Protein AF-A0A9W7G8E0-F1 (afdb_monomer_lite)

Structure (mmCIF, N/CA/C/O backbone):
data_AF-A0A9W7G8E0-F1
#
_entry.id   AF-A0A9W7G8E0-F1
#
loop_
_atom_site.group_PDB
_atom_site.id
_atom_site.type_symbol
_atom_site.label_atom_id
_atom_site.label_alt_id
_atom_site.label_comp_id
_atom_site.label_asym_id
_atom_site.label_entity_id
_atom_site.label_seq_id
_atom_site.pdbx_PDB_ins_code
_atom_site.Cartn_x
_atom_site.Cartn_y
_atom_site.Cartn_z
_atom_site.occupancy
_atom_site.B_iso_or_equiv
_atom_site.auth_seq_id
_atom_site.auth_comp_id
_atom_site.auth_asym_id
_atom_site.auth_atom_id
_atom_site.pdbx_PDB_model_num
ATOM 1 N N . MET A 1 1 ? -57.934 -49.980 58.919 1.00 41.25 1 MET A N 1
ATOM 2 C CA . MET A 1 1 ? -57.152 -50.851 58.019 1.00 41.25 1 MET A CA 1
ATOM 3 C C . MET A 1 1 ? -57.217 -50.272 56.612 1.00 41.25 1 MET A C 1
ATOM 5 O O . MET A 1 1 ? -58.308 -50.061 56.108 1.00 41.25 1 MET A O 1
ATOM 9 N N . SER A 1 2 ? -56.034 -49.910 56.111 1.00 39.84 2 SER A N 1
ATOM 10 C CA . SER A 1 2 ? -55.599 -49.395 54.801 1.00 39.84 2 SER A CA 1
ATOM 11 C C . SER A 1 2 ? -56.601 -48.848 53.778 1.00 39.84 2 SER A C 1
ATOM 13 O O . SER A 1 2 ? -57.299 -49.591 53.093 1.00 39.84 2 SER A O 1
ATOM 15 N N . SER A 1 3 ? -56.508 -47.534 53.562 1.00 43.50 3 SER A N 1
ATOM 16 C CA . SER A 1 3 ? -56.910 -46.832 52.345 1.00 43.50 3 SER A CA 1
ATOM 17 C C . SER A 1 3 ? -55.812 -46.937 51.272 1.00 43.50 3 SER A C 1
ATOM 19 O O . SER A 1 3 ? -54.637 -46.668 51.520 1.00 43.50 3 SER A O 1
ATOM 21 N N . HIS A 1 4 ? -56.196 -47.340 50.060 1.00 43.16 4 HIS A N 1
ATOM 22 C CA . HIS A 1 4 ? -55.318 -47.396 48.892 1.00 43.16 4 HIS A CA 1
ATOM 23 C C . HIS A 1 4 ? -55.284 -46.046 48.164 1.00 43.16 4 HIS A C 1
ATOM 25 O O . HIS A 1 4 ? -56.213 -45.693 47.439 1.00 43.16 4 HIS A O 1
ATOM 31 N N . THR A 1 5 ? -54.174 -45.321 48.301 1.00 50.53 5 THR A N 1
ATOM 32 C CA . THR A 1 5 ? -53.863 -44.126 47.505 1.00 50.53 5 THR A CA 1
ATOM 33 C C . THR A 1 5 ? -53.047 -44.533 46.274 1.00 50.53 5 THR A C 1
ATOM 35 O O . THR A 1 5 ? -51.895 -44.946 46.390 1.00 50.53 5 THR A O 1
ATOM 38 N N . LYS A 1 6 ? -53.638 -44.427 45.076 1.00 48.62 6 LYS A N 1
ATOM 39 C CA . LYS A 1 6 ? -52.938 -44.580 43.788 1.00 48.62 6 LYS A CA 1
ATOM 40 C C . LYS A 1 6 ? -52.079 -43.339 43.516 1.00 48.62 6 LYS A C 1
ATOM 42 O O . LYS A 1 6 ? -52.612 -42.283 43.185 1.00 48.62 6 LYS A O 1
ATOM 47 N N . GLN A 1 7 ? -50.757 -43.470 43.614 1.00 46.22 7 GLN A N 1
ATOM 48 C CA . GLN A 1 7 ? -49.806 -42.477 43.106 1.00 46.22 7 GLN A CA 1
ATOM 49 C C . GLN A 1 7 ? -49.684 -42.586 41.577 1.00 46.22 7 GLN A C 1
ATOM 51 O O . GLN A 1 7 ? -49.360 -43.643 41.035 1.00 46.22 7 GLN A O 1
ATOM 56 N N . LYS A 1 8 ? -49.939 -41.474 40.879 1.00 45.34 8 LYS A N 1
ATOM 57 C CA . LYS A 1 8 ? -49.605 -41.279 39.462 1.00 45.34 8 LYS A CA 1
ATOM 58 C C . LYS A 1 8 ? -48.087 -41.096 39.333 1.00 45.34 8 LYS A C 1
ATOM 60 O O . LYS A 1 8 ? -47.542 -40.134 39.864 1.00 45.34 8 LYS A O 1
ATOM 65 N N . LYS A 1 9 ? -47.417 -41.998 38.609 1.00 44.75 9 LYS A N 1
ATOM 66 C CA . LYS A 1 9 ? -46.039 -41.816 38.122 1.00 44.75 9 LYS A CA 1
ATOM 67 C C . LYS A 1 9 ? -46.048 -40.750 37.021 1.00 44.75 9 LYS A C 1
ATOM 69 O O . LYS A 1 9 ? -46.595 -40.990 35.949 1.00 44.75 9 LYS A O 1
ATOM 74 N N . ALA A 1 10 ? -45.458 -39.590 37.291 1.00 43.84 10 ALA A N 1
ATOM 75 C CA . ALA A 1 10 ? -45.061 -38.643 36.257 1.00 43.84 10 ALA A CA 1
ATOM 76 C C . ALA A 1 10 ? -43.785 -39.173 35.587 1.00 43.84 10 ALA A C 1
ATOM 78 O O . ALA A 1 10 ? -42.795 -39.451 36.262 1.00 43.84 10 ALA A O 1
ATOM 79 N N . ALA A 1 11 ? -43.831 -39.365 34.270 1.00 39.41 11 ALA A N 1
ATOM 80 C CA . ALA A 1 11 ? -42.657 -39.668 33.469 1.00 39.41 11 ALA A CA 1
ATOM 81 C C . ALA A 1 11 ? -41.784 -38.406 33.392 1.00 39.41 11 ALA A C 1
ATOM 83 O O . ALA A 1 11 ? -42.204 -37.393 32.835 1.00 39.41 11 ALA A O 1
ATOM 84 N N . MET A 1 12 ? -40.587 -38.459 33.978 1.00 36.66 12 MET A N 1
ATOM 85 C CA . MET A 1 12 ? -39.536 -37.482 33.711 1.00 36.66 12 MET A CA 1
ATOM 86 C C . MET A 1 12 ? -39.064 -37.695 32.273 1.00 36.66 12 MET A C 1
ATOM 88 O O . MET A 1 12 ? -38.506 -38.742 31.949 1.00 36.66 12 MET A O 1
ATOM 92 N N . ALA A 1 13 ? -39.325 -36.716 31.411 1.00 37.94 13 ALA A N 1
ATOM 93 C CA . ALA A 1 13 ? -38.697 -36.630 30.106 1.00 37.94 13 ALA A CA 1
ATOM 94 C C . ALA A 1 13 ? -37.193 -36.407 30.315 1.00 37.94 13 ALA A C 1
ATOM 96 O O . ALA A 1 13 ? -36.775 -35.393 30.875 1.00 37.94 13 ALA A O 1
ATOM 97 N N . SER A 1 14 ? -36.386 -37.384 29.910 1.00 36.66 14 SER A N 1
ATOM 98 C CA . SER A 1 14 ? -34.939 -37.246 29.815 1.00 36.66 14 SER A CA 1
ATOM 99 C C . SER A 1 14 ? -34.618 -36.209 28.742 1.00 36.66 14 SER A C 1
ATOM 101 O O . SER A 1 14 ? -34.953 -36.404 27.572 1.00 36.66 14 SER A O 1
ATOM 103 N N . PHE A 1 15 ? -33.973 -35.117 29.137 1.00 36.38 15 PHE A N 1
ATOM 104 C CA . PHE A 1 15 ? -33.335 -34.205 28.196 1.00 36.38 15 PHE A CA 1
ATOM 105 C C . PHE A 1 15 ? -32.251 -34.967 27.413 1.00 36.38 15 PHE A C 1
ATOM 107 O O . PHE A 1 15 ? -31.487 -35.716 28.030 1.00 36.38 15 PHE A O 1
ATOM 114 N N . PRO A 1 16 ? -32.171 -34.817 26.078 1.00 39.91 16 PRO A N 1
ATOM 115 C CA . PRO A 1 16 ? -31.047 -35.347 25.321 1.00 39.91 16 PRO A CA 1
ATOM 116 C C . PRO A 1 16 ? -29.746 -34.664 25.780 1.00 39.91 16 PRO A C 1
ATOM 118 O O . PRO A 1 16 ? -29.777 -33.489 26.165 1.00 39.91 16 PRO A O 1
ATOM 121 N N . PRO A 1 17 ? -28.609 -35.381 25.767 1.00 37.09 17 PRO A N 1
ATOM 122 C CA . PRO A 1 17 ? -27.324 -34.802 26.120 1.00 37.09 17 PRO A CA 1
ATOM 123 C C . PRO A 1 17 ? -27.021 -33.637 25.179 1.00 37.09 17 PRO A C 1
ATOM 125 O O . PRO A 1 17 ? -27.291 -33.698 23.977 1.00 37.09 17 PRO A O 1
ATOM 128 N N . GLN A 1 18 ? -26.505 -32.563 25.773 1.00 37.03 18 GLN A N 1
ATOM 129 C CA . GLN A 1 18 ? -26.099 -31.349 25.087 1.00 37.03 18 GLN A CA 1
ATOM 130 C C . GLN A 1 18 ? -25.250 -31.691 23.865 1.00 37.03 18 GLN A C 1
ATOM 132 O O . GLN A 1 18 ? -24.307 -32.478 23.943 1.00 37.03 18 GLN A O 1
ATOM 137 N N . GLN A 1 19 ? -25.641 -31.080 22.749 1.00 36.69 19 GLN A N 1
ATOM 138 C CA . GLN A 1 19 ? -24.924 -31.087 21.490 1.00 36.69 19 GLN A CA 1
ATOM 139 C C . GLN A 1 19 ? -23.432 -30.871 21.722 1.00 36.69 19 GLN A C 1
ATOM 141 O O . GLN A 1 19 ? -23.002 -29.913 22.364 1.00 36.69 19 GLN A O 1
ATOM 146 N N . GLU A 1 20 ? -22.677 -31.797 21.152 1.00 35.88 20 GLU A N 1
ATOM 147 C CA . GLU A 1 20 ? -21.267 -31.711 20.839 1.00 35.88 20 GLU A CA 1
ATOM 148 C C . GLU A 1 20 ? -21.002 -30.356 20.165 1.00 35.88 20 GLU A C 1
ATOM 150 O O . GLU A 1 20 ? -21.269 -30.152 18.980 1.00 35.88 20 GLU A O 1
ATOM 155 N N . MET A 1 21 ? -20.551 -29.379 20.959 1.00 32.47 21 MET A N 1
ATOM 156 C CA . MET A 1 21 ? -19.969 -28.156 20.429 1.00 32.47 21 MET A CA 1
ATOM 157 C C . MET A 1 21 ? -18.823 -28.587 19.528 1.00 32.47 21 MET A C 1
ATOM 159 O O . MET A 1 21 ? -17.831 -29.143 20.004 1.00 32.47 21 MET A O 1
ATOM 163 N N . VAL A 1 22 ? -18.982 -28.325 18.233 1.00 30.75 22 VAL A N 1
ATOM 164 C CA . VAL A 1 22 ? -17.909 -28.344 17.249 1.00 30.75 22 VAL A CA 1
ATOM 165 C C . VAL A 1 22 ? -16.780 -27.499 17.825 1.00 30.75 22 VAL A C 1
ATOM 167 O O . VAL A 1 22 ? -16.812 -26.269 17.788 1.00 30.75 22 VAL A O 1
ATOM 170 N N . ARG A 1 23 ? -15.787 -28.168 18.414 1.00 29.58 23 ARG A N 1
ATOM 171 C CA . ARG A 1 23 ? -14.488 -27.574 18.685 1.00 29.58 23 ARG A CA 1
ATOM 172 C C . ARG A 1 23 ? -13.920 -27.255 17.314 1.00 29.58 23 ARG A C 1
ATOM 174 O O . ARG A 1 23 ? -13.357 -28.123 16.654 1.00 29.58 23 ARG A O 1
ATOM 181 N N . LEU A 1 24 ? -14.110 -26.014 16.876 1.00 29.73 24 LEU A N 1
ATOM 182 C CA . LEU A 1 24 ? -13.214 -25.389 15.920 1.00 29.73 24 LEU A CA 1
ATOM 183 C C . LEU A 1 24 ? -11.825 -25.528 16.532 1.00 29.73 24 LEU A C 1
ATOM 185 O O . LEU A 1 24 ? -11.469 -24.809 17.463 1.00 29.73 24 LEU A O 1
ATOM 189 N N . ALA A 1 25 ? -11.088 -26.534 16.071 1.00 28.06 25 ALA A N 1
ATOM 190 C CA . ALA A 1 25 ? -9.672 -26.645 16.321 1.00 28.06 25 ALA A CA 1
ATOM 191 C C . ALA A 1 25 ? -9.040 -25.407 15.687 1.00 28.06 25 ALA A C 1
ATOM 193 O O . ALA A 1 25 ? -8.755 -25.376 14.495 1.00 28.06 25 ALA A O 1
ATOM 194 N N . THR A 1 26 ? -8.883 -24.346 16.470 1.00 31.70 26 THR A N 1
ATOM 195 C CA . THR A 1 26 ? -7.890 -23.325 16.179 1.00 31.70 26 THR A CA 1
ATOM 196 C C . THR A 1 26 ? -6.548 -24.047 16.216 1.00 31.70 26 THR A C 1
ATOM 198 O O . THR A 1 26 ? -6.203 -24.579 17.276 1.00 31.70 26 THR A O 1
ATOM 201 N N . PRO A 1 27 ? -5.805 -24.139 15.101 1.00 35.34 27 PRO A N 1
ATOM 202 C CA . PRO A 1 27 ? -4.460 -24.668 15.150 1.00 35.34 27 PRO A CA 1
ATOM 203 C C . PRO A 1 27 ? -3.635 -23.657 15.944 1.00 35.34 27 PRO A C 1
ATOM 205 O O . PRO A 1 27 ? -3.229 -22.623 15.434 1.00 35.34 27 PRO A O 1
ATOM 208 N N . THR A 1 28 ? -3.419 -23.936 17.227 1.00 36.28 28 THR A N 1
ATOM 209 C CA . THR A 1 28 ? -2.562 -23.155 18.132 1.00 36.28 28 THR A CA 1
ATOM 210 C C . THR A 1 28 ? -1.077 -23.416 17.871 1.00 36.28 28 THR A C 1
ATOM 212 O O . THR A 1 28 ? -0.248 -23.270 18.766 1.00 36.28 28 THR A O 1
ATOM 215 N N . GLY A 1 29 ? -0.722 -23.840 16.656 1.00 37.28 29 GLY A N 1
ATOM 216 C CA . GLY A 1 29 ? 0.665 -23.908 16.229 1.00 37.28 29 GLY A CA 1
ATOM 217 C C . GLY A 1 29 ? 1.164 -22.485 16.044 1.00 37.28 29 GLY A C 1
ATOM 218 O O . GLY A 1 29 ? 0.931 -21.889 14.998 1.00 37.28 29 GLY A O 1
ATOM 219 N N . GLY A 1 30 ? 1.800 -21.926 17.075 1.00 35.38 30 GLY A N 1
ATOM 220 C CA . GLY A 1 30 ? 2.545 -20.681 16.938 1.00 35.38 30 GLY A CA 1
ATOM 221 C C . GLY A 1 30 ? 3.531 -20.830 15.783 1.00 35.38 30 GLY A C 1
ATOM 222 O O . GLY A 1 30 ? 4.333 -21.763 15.773 1.00 35.38 30 GLY A O 1
ATOM 223 N N . TYR A 1 31 ? 3.414 -19.955 14.788 1.00 40.06 31 TYR A N 1
ATOM 224 C CA . TYR A 1 31 ? 4.325 -19.901 13.654 1.00 40.06 31 TYR A CA 1
ATOM 225 C C . TYR A 1 31 ? 5.747 -19.647 14.169 1.00 40.06 31 TYR A C 1
ATOM 227 O O . TYR A 1 31 ? 6.013 -18.615 14.786 1.00 40.06 31 TYR A O 1
ATOM 235 N N . ASP A 1 32 ? 6.640 -20.614 13.954 1.00 45.47 32 ASP A N 1
ATOM 236 C CA . ASP A 1 32 ? 8.063 -20.511 14.268 1.00 45.47 32 ASP A CA 1
ATOM 237 C C . ASP A 1 32 ? 8.818 -20.189 12.965 1.00 45.47 32 ASP A C 1
ATOM 239 O O . ASP A 1 32 ? 9.071 -21.106 12.180 1.00 45.47 32 ASP A O 1
ATOM 243 N N . PRO A 1 33 ? 9.185 -18.916 12.710 1.00 40.19 33 PRO A N 1
ATOM 244 C CA . PRO A 1 33 ? 9.848 -18.510 11.468 1.00 40.19 33 PRO A CA 1
ATOM 245 C C . PRO A 1 33 ? 11.236 -19.140 11.285 1.00 40.19 33 PRO A C 1
ATOM 247 O O . PRO A 1 33 ? 11.824 -19.008 10.216 1.00 40.19 33 PRO A O 1
ATOM 250 N N . SER A 1 34 ? 11.785 -19.788 12.320 1.00 38.00 34 SER A N 1
ATOM 251 C CA . SER A 1 34 ? 13.115 -20.400 12.283 1.00 38.00 34 SER A CA 1
ATOM 252 C C . SER A 1 34 ? 13.112 -21.863 11.840 1.00 38.00 34 SER A C 1
ATOM 254 O O . SER A 1 34 ? 14.174 -22.411 11.535 1.00 38.00 34 SER A O 1
ATOM 256 N N . LYS A 1 35 ? 11.942 -22.512 11.783 1.00 42.75 35 LYS A N 1
ATOM 257 C CA . LYS A 1 35 ? 11.835 -23.912 11.365 1.00 42.75 35 LYS A CA 1
ATOM 258 C C . LYS A 1 35 ? 11.376 -24.002 9.913 1.00 42.75 35 LYS A C 1
ATOM 260 O O . LYS A 1 35 ? 10.290 -23.513 9.605 1.00 42.75 35 LYS A O 1
ATOM 265 N N . PRO A 1 36 ? 12.140 -24.669 9.025 1.00 41.69 36 PRO A N 1
ATOM 266 C CA . PRO A 1 36 ? 11.646 -24.976 7.694 1.00 41.69 36 PRO A CA 1
ATOM 267 C C . PRO A 1 36 ? 10.394 -25.842 7.835 1.00 41.69 36 PRO A C 1
ATOM 269 O O . PRO A 1 36 ? 10.409 -26.899 8.471 1.00 41.69 36 PRO A O 1
ATOM 272 N N . ILE A 1 37 ? 9.292 -25.353 7.280 1.00 46.81 37 ILE A N 1
ATOM 273 C CA . ILE A 1 37 ? 8.027 -26.072 7.262 1.00 46.81 37 ILE A CA 1
ATOM 274 C C . ILE A 1 37 ? 8.239 -27.318 6.396 1.00 46.81 37 ILE A C 1
ATOM 276 O O . ILE A 1 37 ? 8.611 -27.220 5.227 1.00 46.81 37 ILE A O 1
ATOM 280 N N . GLY A 1 38 ? 8.062 -28.502 6.987 1.00 44.34 38 GLY A N 1
ATOM 281 C CA . GLY A 1 38 ? 8.145 -29.759 6.247 1.00 44.34 38 GLY A CA 1
ATOM 282 C C . GLY A 1 38 ? 7.110 -29.792 5.119 1.00 44.34 38 GLY A C 1
ATOM 283 O O . GLY A 1 38 ? 6.032 -29.209 5.248 1.00 44.34 38 GLY A O 1
ATOM 284 N N . MET A 1 39 ? 7.415 -30.509 4.031 1.00 42.78 39 MET A N 1
ATOM 285 C CA . MET A 1 39 ? 6.504 -30.692 2.885 1.00 42.78 39 MET A CA 1
ATOM 286 C C . MET A 1 39 ? 5.113 -31.229 3.279 1.00 42.78 39 MET A C 1
ATOM 288 O O . MET A 1 39 ? 4.178 -31.123 2.493 1.00 42.78 39 MET A O 1
ATOM 292 N N . ASP A 1 40 ? 4.960 -31.779 4.484 1.00 48.47 40 ASP A N 1
ATOM 293 C CA . ASP A 1 40 ? 3.730 -32.411 4.969 1.00 48.47 40 ASP A CA 1
ATOM 294 C C . ASP A 1 40 ? 2.662 -31.411 5.454 1.00 48.47 40 ASP A C 1
ATOM 296 O O . ASP A 1 40 ? 1.492 -31.770 5.553 1.00 48.47 40 ASP A O 1
ATOM 300 N N . ASN A 1 41 ? 3.027 -30.150 5.722 1.00 43.28 41 ASN A N 1
ATOM 301 C CA . ASN A 1 41 ? 2.075 -29.102 6.131 1.00 43.28 41 ASN A CA 1
ATOM 302 C C . ASN A 1 41 ? 1.403 -28.393 4.942 1.00 43.28 41 ASN A C 1
ATOM 304 O O . ASN A 1 41 ? 0.719 -27.385 5.116 1.00 43.28 41 ASN A O 1
ATOM 308 N N . TYR A 1 42 ? 1.613 -28.903 3.731 1.00 49.72 42 TYR A N 1
ATOM 309 C CA . TYR A 1 42 ? 1.147 -28.280 2.505 1.00 49.72 42 TYR A CA 1
ATOM 310 C C . TYR A 1 42 ? -0.205 -28.813 2.047 1.00 49.72 42 TYR A C 1
ATOM 312 O O . TYR A 1 42 ? -0.381 -30.006 1.796 1.00 49.72 42 TYR A O 1
ATOM 320 N N . ASP A 1 43 ? -1.147 -27.895 1.851 1.00 46.88 43 ASP A N 1
ATOM 321 C CA . ASP A 1 43 ? -2.457 -28.200 1.296 1.00 46.88 43 ASP A CA 1
ATOM 322 C C . ASP A 1 43 ? -2.467 -27.981 -0.228 1.00 46.88 43 ASP A C 1
ATOM 324 O O . ASP A 1 43 ? -2.463 -26.851 -0.718 1.00 46.88 43 ASP A O 1
ATOM 328 N N . LYS A 1 44 ? -2.524 -29.082 -0.990 1.00 51.41 44 LYS A N 1
ATOM 329 C CA . LYS A 1 44 ? -2.563 -29.090 -2.467 1.00 51.41 44 LYS A CA 1
ATOM 330 C C . LYS A 1 44 ? -3.822 -28.447 -3.064 1.00 51.41 44 LYS A C 1
ATOM 332 O O . LYS A 1 44 ? -3.901 -28.271 -4.277 1.00 51.41 44 LYS A O 1
ATOM 337 N N . THR A 1 45 ? -4.826 -28.119 -2.250 1.00 51.19 45 THR A N 1
ATOM 338 C CA . THR A 1 45 ? -6.099 -27.561 -2.733 1.00 51.19 45 THR A CA 1
ATOM 339 C C . THR A 1 45 ? -6.016 -26.095 -3.162 1.00 51.19 45 THR A C 1
ATOM 341 O O . THR A 1 45 ? -6.926 -25.622 -3.839 1.00 51.19 45 THR A O 1
ATOM 344 N N . HIS A 1 46 ? -4.936 -25.378 -2.836 1.00 56.66 46 HIS A N 1
ATOM 345 C CA . HIS A 1 46 ? -4.862 -23.927 -3.042 1.00 56.66 46 HIS A CA 1
ATOM 346 C C . HIS A 1 46 ? -4.156 -23.484 -4.347 1.00 56.66 46 HIS A C 1
ATOM 348 O O . HIS A 1 46 ? -3.861 -22.305 -4.542 1.00 56.66 46 HIS A O 1
ATOM 354 N N . GLY A 1 47 ? -3.948 -24.412 -5.286 1.00 67.81 47 GLY A N 1
ATOM 355 C CA . GLY A 1 47 ? -3.347 -24.140 -6.595 1.00 67.81 47 GLY A CA 1
ATOM 356 C C . GLY A 1 47 ? -1.821 -24.228 -6.562 1.00 67.81 47 GLY A C 1
ATOM 357 O O . GLY A 1 47 ? -1.143 -23.397 -5.960 1.00 67.81 47 GLY A O 1
ATOM 358 N N . GLU A 1 48 ? -1.285 -25.250 -7.227 1.00 76.44 48 GLU A N 1
ATOM 359 C CA . GLU A 1 48 ? 0.143 -25.378 -7.527 1.00 76.44 48 GLU A CA 1
ATOM 360 C C . GLU A 1 48 ? 0.396 -24.856 -8.944 1.00 76.44 48 GLU A C 1
ATOM 362 O O . GLU A 1 48 ? -0.291 -25.261 -9.883 1.00 76.44 48 GLU A O 1
ATOM 367 N N . TYR A 1 49 ? 1.404 -24.003 -9.107 1.00 76.75 49 TYR A N 1
ATOM 368 C CA . TYR A 1 49 ? 1.843 -23.518 -10.412 1.00 76.75 49 TYR A CA 1
ATOM 369 C C . TYR A 1 49 ? 3.282 -23.966 -10.659 1.00 76.75 49 TYR A C 1
ATOM 371 O O . TYR A 1 49 ? 4.155 -23.805 -9.800 1.00 76.75 49 TYR A O 1
ATOM 379 N N . ASP A 1 50 ? 3.528 -24.533 -11.839 1.00 75.06 50 ASP A N 1
ATOM 380 C CA . ASP A 1 50 ? 4.880 -24.802 -12.321 1.00 75.06 50 ASP A CA 1
ATOM 381 C C . ASP A 1 50 ? 5.481 -23.495 -12.853 1.00 75.06 50 ASP A C 1
ATOM 383 O O . ASP A 1 50 ? 4.981 -22.895 -13.806 1.00 75.06 50 ASP A O 1
ATOM 387 N N . ILE A 1 51 ? 6.534 -23.034 -12.187 1.00 73.44 51 ILE A N 1
ATOM 388 C CA . ILE A 1 51 ? 7.242 -21.782 -12.484 1.00 73.44 51 ILE A CA 1
ATOM 389 C C . ILE A 1 51 ? 8.693 -22.057 -12.862 1.00 73.44 51 ILE A C 1
ATOM 391 O O . ILE A 1 51 ? 9.576 -21.230 -12.641 1.00 73.44 51 ILE A O 1
ATOM 395 N N . THR A 1 52 ? 8.952 -23.265 -13.361 1.00 69.75 52 THR A N 1
ATOM 396 C CA . THR A 1 52 ? 10.266 -23.694 -13.814 1.00 69.75 52 THR A CA 1
ATOM 397 C C . THR A 1 52 ? 10.762 -22.774 -14.936 1.00 69.75 52 THR A C 1
ATOM 399 O O . THR A 1 52 ? 10.214 -22.827 -16.040 1.00 69.75 52 THR A O 1
ATOM 402 N N . PRO A 1 53 ? 11.803 -21.947 -14.703 1.00 60.50 53 PRO A N 1
ATOM 403 C CA . PRO A 1 53 ? 12.435 -21.201 -15.768 1.00 60.50 53 PRO A CA 1
ATOM 404 C C . PRO A 1 53 ? 13.151 -22.202 -16.672 1.00 60.50 53 PRO A C 1
ATOM 406 O O . PRO A 1 53 ? 13.968 -23.007 -16.219 1.00 60.50 53 PRO A O 1
ATOM 409 N N . TRP A 1 54 ? 12.832 -22.178 -17.964 1.00 56.03 54 TRP A N 1
ATOM 410 C CA . TRP A 1 54 ? 13.537 -23.008 -18.929 1.00 56.03 54 TRP A CA 1
ATOM 411 C C . TRP A 1 54 ? 14.898 -22.371 -19.229 1.00 56.03 54 TRP A C 1
ATOM 413 O O . TRP A 1 54 ? 14.981 -21.370 -19.939 1.00 56.03 54 TRP A O 1
ATOM 423 N N . ASN A 1 55 ? 15.974 -22.930 -18.670 1.00 54.78 55 ASN A N 1
ATOM 424 C CA . ASN A 1 55 ? 17.332 -22.491 -18.981 1.00 54.78 55 ASN A CA 1
ATOM 425 C C . ASN A 1 55 ? 17.637 -22.780 -20.455 1.00 54.78 55 ASN A C 1
ATOM 427 O O . ASN A 1 55 ? 17.638 -23.932 -20.887 1.00 54.78 55 ASN A O 1
ATOM 431 N N . CYS A 1 56 ? 17.907 -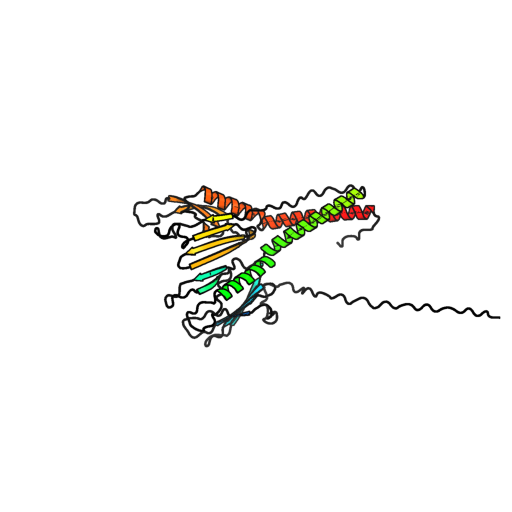21.724 -21.224 1.00 45.94 56 CYS A N 1
ATOM 432 C CA . CYS A 1 56 ? 18.210 -21.828 -22.651 1.00 45.94 56 CYS A CA 1
ATOM 433 C C . CYS A 1 56 ? 19.542 -22.556 -22.919 1.00 45.94 56 CYS A C 1
ATOM 435 O O . CYS A 1 56 ? 19.775 -23.028 -24.027 1.00 45.94 56 CYS A O 1
ATOM 437 N N . GLU A 1 57 ? 20.406 -22.704 -21.911 1.00 47.28 57 GLU A N 1
ATOM 438 C CA . GLU A 1 57 ? 21.722 -23.313 -22.069 1.00 47.28 57 GLU A CA 1
ATOM 439 C C . GLU A 1 57 ? 22.078 -24.184 -20.847 1.00 47.28 57 GLU A C 1
ATOM 441 O O . GLU A 1 57 ? 22.091 -23.718 -19.711 1.00 47.28 57 GLU A O 1
ATOM 446 N N . MET A 1 58 ? 22.417 -25.452 -21.119 1.00 44.69 58 MET A N 1
ATOM 447 C CA . MET A 1 58 ? 23.091 -26.437 -20.248 1.00 44.69 58 MET A CA 1
ATOM 448 C C . MET A 1 58 ? 22.250 -27.255 -19.239 1.00 44.69 58 MET A C 1
ATOM 450 O O . MET A 1 58 ? 21.781 -26.741 -18.234 1.00 44.69 58 MET A O 1
ATOM 454 N N . CYS A 1 59 ? 22.162 -28.570 -19.517 1.00 43.75 59 CYS A N 1
ATOM 455 C CA . CYS A 1 59 ? 21.983 -29.807 -18.712 1.00 43.75 59 CYS A CA 1
ATOM 456 C C . CYS A 1 59 ? 21.467 -29.816 -17.247 1.00 43.75 59 CYS A C 1
ATOM 458 O O . CYS A 1 59 ? 21.590 -30.848 -16.580 1.00 43.75 59 CYS A O 1
ATOM 460 N N . VAL A 1 60 ? 20.874 -28.749 -16.717 1.00 54.00 60 VAL A N 1
ATOM 461 C CA . VAL A 1 60 ? 20.317 -28.708 -15.360 1.00 54.00 60 VAL A CA 1
ATOM 462 C C . VAL A 1 60 ? 18.814 -28.485 -15.452 1.00 54.00 60 VAL A C 1
ATOM 464 O O . VAL A 1 60 ? 18.347 -27.389 -15.750 1.00 54.00 60 VAL A O 1
ATOM 467 N N . THR A 1 61 ? 18.044 -29.537 -15.182 1.00 59.44 61 THR A N 1
ATOM 468 C CA . THR A 1 61 ? 16.597 -29.429 -14.984 1.00 59.44 61 THR A CA 1
ATOM 469 C C . THR A 1 61 ? 16.349 -28.967 -13.550 1.00 59.44 61 THR A C 1
ATOM 471 O O . THR A 1 61 ? 16.253 -29.773 -12.629 1.00 59.44 61 THR A O 1
ATOM 474 N N . MET A 1 62 ? 16.292 -27.655 -13.335 1.00 63.56 62 MET A N 1
ATOM 475 C CA . MET A 1 62 ? 15.773 -27.107 -12.081 1.00 63.56 62 MET A CA 1
ATOM 476 C C . MET A 1 62 ? 14.259 -27.032 -12.202 1.00 63.56 62 MET A C 1
ATOM 478 O O . MET A 1 62 ? 13.778 -26.421 -13.144 1.00 63.56 62 MET A O 1
ATOM 482 N N . LYS A 1 63 ? 13.508 -27.648 -11.288 1.00 70.06 63 LYS A N 1
ATOM 483 C CA . LYS A 1 63 ? 12.047 -27.540 -11.250 1.00 70.06 63 LYS A CA 1
ATOM 484 C C . LYS A 1 63 ? 11.647 -26.573 -10.153 1.00 70.06 63 LYS A C 1
ATOM 486 O O . LYS A 1 63 ? 12.067 -26.721 -9.009 1.00 70.06 63 LYS A O 1
ATOM 491 N N . TYR A 1 64 ? 10.811 -25.603 -10.484 1.00 73.12 64 TYR A N 1
ATOM 492 C CA . TYR A 1 64 ? 10.300 -24.644 -9.518 1.00 73.12 64 TYR A CA 1
ATOM 493 C C . TYR A 1 64 ? 8.790 -24.769 -9.460 1.00 73.12 64 TYR A C 1
ATOM 495 O O . TYR A 1 64 ? 8.105 -24.736 -10.478 1.00 73.12 64 TYR A O 1
ATOM 503 N N . LYS A 1 65 ? 8.266 -24.880 -8.247 1.00 78.00 65 LYS A N 1
ATOM 504 C CA . LYS A 1 65 ? 6.836 -24.821 -7.987 1.00 78.00 65 LYS A CA 1
ATOM 505 C C . LYS A 1 65 ? 6.553 -23.682 -7.035 1.00 78.00 65 LYS A C 1
ATOM 507 O O . LYS A 1 65 ? 7.314 -23.437 -6.101 1.00 78.00 65 LYS A O 1
ATOM 512 N N . ILE A 1 66 ? 5.440 -23.010 -7.250 1.00 81.50 66 ILE A N 1
ATOM 513 C CA . ILE A 1 66 ? 4.861 -22.122 -6.253 1.00 81.50 66 ILE A CA 1
ATOM 514 C C . ILE A 1 66 ? 3.504 -22.688 -5.872 1.00 81.50 66 ILE A C 1
ATOM 516 O O . ILE A 1 66 ? 2.704 -23.023 -6.747 1.00 81.50 66 ILE A O 1
ATOM 520 N N . ALA A 1 67 ? 3.250 -22.811 -4.575 1.00 81.31 67 ALA A N 1
ATOM 521 C CA . ALA A 1 67 ? 1.890 -22.985 -4.099 1.00 81.31 67 ALA A CA 1
ATOM 522 C C . ALA A 1 67 ? 1.467 -21.750 -3.319 1.00 81.31 67 ALA A C 1
ATOM 524 O O . ALA A 1 67 ? 2.248 -21.125 -2.592 1.00 81.31 67 ALA A O 1
ATOM 525 N N . LEU A 1 68 ? 0.204 -21.400 -3.503 1.00 81.25 68 LEU A N 1
ATOM 526 C CA . LEU A 1 68 ? -0.416 -20.278 -2.826 1.00 81.25 68 LEU A CA 1
ATOM 527 C C . LEU A 1 68 ? -1.147 -20.835 -1.614 1.00 81.25 68 LEU A C 1
ATOM 529 O O . LEU A 1 68 ? -2.310 -21.182 -1.720 1.00 81.25 68 LEU A O 1
ATOM 533 N N . GLY A 1 69 ? -0.462 -21.013 -0.488 1.00 77.62 69 GLY A N 1
ATOM 534 C CA . GLY A 1 69 ? -1.084 -21.549 0.716 1.00 77.62 69 GLY A CA 1
ATOM 535 C C . GLY A 1 69 ? -2.165 -20.627 1.282 1.00 77.62 69 GLY A C 1
ATOM 536 O O . GLY A 1 69 ? -2.408 -19.515 0.820 1.00 77.62 69 GLY A O 1
ATOM 537 N N . LYS A 1 70 ? -2.824 -21.080 2.348 1.00 74.19 70 LYS A N 1
ATOM 538 C CA . LYS A 1 70 ? -3.822 -20.264 3.039 1.00 74.19 70 LYS A CA 1
ATOM 539 C C . LYS A 1 70 ? -3.188 -18.974 3.589 1.00 74.19 70 LYS A C 1
ATOM 541 O O . LYS A 1 70 ? -3.704 -17.894 3.326 1.00 74.19 70 LYS A O 1
ATOM 546 N N . ASP A 1 71 ? -2.079 -19.070 4.318 1.00 69.25 71 ASP A N 1
ATOM 547 C CA . ASP A 1 71 ? -1.503 -17.939 5.070 1.00 69.25 71 ASP A CA 1
ATOM 548 C C . ASP A 1 71 ? -0.173 -17.408 4.502 1.00 69.25 71 ASP A C 1
ATOM 550 O O . ASP A 1 71 ? 0.278 -16.320 4.868 1.00 69.25 71 ASP A O 1
ATOM 554 N N . GLU A 1 72 ? 0.422 -18.121 3.549 1.00 70.69 72 GLU A N 1
ATOM 555 C CA . GLU A 1 72 ? 1.697 -17.766 2.931 1.00 70.69 72 GLU A CA 1
ATOM 556 C C . GLU A 1 72 ? 1.805 -18.288 1.499 1.00 70.69 72 GLU A C 1
ATOM 558 O O . GLU A 1 72 ? 1.238 -19.322 1.147 1.00 70.69 72 GLU A O 1
ATOM 563 N N . THR A 1 73 ? 2.591 -17.592 0.679 1.00 69.75 73 THR A N 1
ATOM 564 C CA . THR A 1 73 ? 3.142 -18.201 -0.531 1.00 69.75 73 THR A CA 1
ATOM 565 C C . THR A 1 73 ? 4.317 -19.044 -0.126 1.00 69.75 73 THR A C 1
ATOM 567 O O . THR A 1 73 ? 5.169 -18.569 0.633 1.00 69.75 73 THR A O 1
ATOM 570 N N . THR A 1 74 ? 4.437 -20.238 -0.680 1.00 67.56 74 THR A N 1
ATOM 571 C CA . THR A 1 74 ? 5.678 -20.964 -0.497 1.00 67.56 74 THR A CA 1
ATOM 572 C C . THR A 1 74 ? 6.191 -21.528 -1.820 1.00 67.56 74 THR A C 1
ATOM 574 O O . THR A 1 74 ? 5.488 -22.126 -2.640 1.00 67.56 74 THR A O 1
ATOM 577 N N . ARG A 1 75 ? 7.443 -21.152 -2.089 1.00 67.56 75 ARG A N 1
ATOM 578 C CA . ARG A 1 75 ? 8.186 -21.477 -3.295 1.00 67.56 75 ARG A CA 1
ATOM 579 C C . ARG A 1 75 ? 9.009 -22.710 -2.984 1.00 67.56 75 ARG A C 1
ATOM 581 O O . ARG A 1 75 ? 9.836 -22.700 -2.076 1.00 67.56 75 ARG A O 1
ATOM 588 N N . ILE A 1 76 ? 8.769 -23.763 -3.743 1.00 61.59 76 ILE A N 1
ATOM 589 C CA . ILE A 1 76 ? 9.499 -25.016 -3.655 1.00 61.59 76 ILE A CA 1
ATOM 590 C C . ILE A 1 76 ? 10.454 -25.051 -4.842 1.00 61.59 76 ILE A C 1
ATOM 592 O O . ILE A 1 76 ? 10.034 -25.130 -5.999 1.00 61.59 76 ILE A O 1
ATOM 596 N N . ILE A 1 77 ? 11.745 -24.974 -4.550 1.00 65.56 77 ILE A N 1
ATOM 597 C CA . ILE A 1 77 ? 12.818 -25.145 -5.521 1.00 65.56 77 ILE A CA 1
ATOM 598 C C . ILE A 1 77 ? 13.279 -26.594 -5.412 1.00 65.56 77 ILE A C 1
ATOM 600 O O . ILE A 1 77 ? 13.771 -27.013 -4.368 1.00 65.56 77 ILE A O 1
ATOM 604 N N . VAL A 1 78 ? 13.103 -27.363 -6.481 1.00 62.88 78 VAL A N 1
ATOM 605 C CA . VAL A 1 78 ? 13.576 -28.743 -6.586 1.00 62.88 78 VAL A CA 1
ATOM 606 C C . VAL A 1 78 ? 14.713 -28.758 -7.600 1.00 62.88 78 VAL A C 1
ATOM 608 O O . VAL A 1 78 ? 14.493 -28.667 -8.810 1.00 62.88 78 VAL A O 1
ATOM 611 N N . ASN A 1 79 ? 15.949 -28.862 -7.118 1.00 57.81 79 ASN A N 1
ATOM 612 C CA . ASN A 1 79 ? 17.095 -29.028 -8.000 1.00 57.81 79 ASN A CA 1
ATOM 613 C C . ASN A 1 79 ? 17.239 -30.510 -8.386 1.00 57.81 79 ASN A C 1
ATOM 615 O O . ASN A 1 79 ? 17.732 -31.326 -7.606 1.00 57.81 79 ASN A O 1
ATOM 619 N N . GLU A 1 80 ? 16.806 -30.863 -9.599 1.00 59.00 80 GLU A N 1
ATOM 620 C CA . GLU A 1 80 ? 17.000 -32.193 -10.193 1.00 59.00 80 GLU A CA 1
ATOM 621 C C . GLU A 1 80 ? 18.163 -32.190 -11.203 1.00 59.00 80 GLU A C 1
ATOM 623 O O . GLU A 1 80 ? 18.088 -32.800 -12.270 1.00 59.00 80 GLU A O 1
ATOM 628 N N . GLY A 1 81 ? 19.254 -31.484 -10.893 1.00 52.38 81 GLY A N 1
ATOM 629 C CA . GLY A 1 81 ? 20.444 -31.467 -11.737 1.00 52.38 81 GLY A CA 1
ATOM 630 C C . GLY A 1 81 ? 21.058 -32.859 -11.940 1.00 52.38 81 GLY A C 1
ATOM 631 O O . GLY A 1 81 ? 21.156 -33.660 -11.013 1.00 52.38 81 GLY A O 1
ATOM 632 N N . CYS A 1 82 ? 21.543 -33.127 -13.157 1.00 48.91 82 CYS A N 1
ATOM 633 C CA . CYS A 1 82 ? 22.213 -34.384 -13.513 1.00 48.91 82 CYS A CA 1
ATOM 634 C C . CYS A 1 82 ? 23.603 -34.545 -12.849 1.00 48.91 82 CYS A C 1
ATOM 636 O O . CYS A 1 82 ? 24.159 -35.643 -12.855 1.00 48.91 82 CYS A O 1
ATOM 638 N N . CYS A 1 83 ? 24.164 -33.463 -12.284 1.00 48.31 83 CYS A N 1
ATOM 639 C CA . CYS A 1 83 ? 25.556 -33.391 -11.815 1.00 48.31 83 CYS A CA 1
ATOM 640 C C . CYS A 1 83 ? 25.743 -32.730 -10.427 1.00 48.31 83 CYS A C 1
ATOM 642 O O . CYS A 1 83 ? 26.868 -32.369 -10.091 1.00 48.31 83 CYS A O 1
ATOM 644 N N . GLY A 1 84 ? 24.685 -32.537 -9.628 1.00 54.56 84 GLY A N 1
ATOM 645 C CA . GLY A 1 84 ? 24.762 -31.888 -8.307 1.00 54.56 84 GLY A CA 1
ATOM 646 C C . GLY A 1 84 ? 24.000 -32.645 -7.217 1.00 54.56 84 GLY A C 1
ATOM 647 O O . GLY A 1 84 ? 23.147 -33.480 -7.521 1.00 54.56 84 GLY A O 1
ATOM 648 N N . GLU A 1 85 ? 24.306 -32.366 -5.944 1.00 55.59 85 GLU A N 1
ATOM 649 C CA . GLU A 1 85 ? 23.480 -32.831 -4.823 1.00 55.59 85 GLU A CA 1
ATOM 650 C C . GLU A 1 85 ? 22.055 -32.291 -4.988 1.00 55.59 85 GLU A C 1
ATOM 652 O O . GLU A 1 85 ? 21.852 -31.098 -5.219 1.00 55.59 85 GLU A O 1
ATOM 657 N N . LYS A 1 86 ? 21.061 -33.179 -4.888 1.00 60.75 86 LYS A N 1
ATOM 658 C CA . LYS A 1 86 ? 19.650 -32.791 -4.905 1.00 60.75 86 LYS A CA 1
ATOM 659 C C . LYS A 1 86 ? 19.373 -31.919 -3.685 1.00 60.75 86 LYS A C 1
ATOM 661 O O . LYS A 1 86 ? 19.258 -32.438 -2.577 1.00 60.75 86 LYS A O 1
ATOM 666 N N . SER A 1 87 ? 19.255 -30.614 -3.888 1.00 63.38 87 SER A N 1
ATOM 667 C CA . SER A 1 87 ? 18.767 -29.693 -2.871 1.00 63.38 87 SER A CA 1
ATOM 668 C C . SER A 1 87 ? 17.304 -29.359 -3.145 1.00 63.38 87 SER A C 1
ATOM 670 O O . SER A 1 87 ? 16.925 -28.964 -4.250 1.00 63.38 87 SER A O 1
ATOM 672 N N . ASN A 1 88 ? 16.475 -29.548 -2.119 1.00 67.44 88 ASN A N 1
ATOM 673 C CA . ASN A 1 88 ? 15.126 -29.007 -2.079 1.00 67.44 88 ASN A CA 1
ATOM 674 C C . ASN A 1 88 ? 15.164 -27.787 -1.166 1.00 67.44 88 ASN A C 1
ATOM 676 O O . ASN A 1 88 ? 15.441 -27.925 0.026 1.00 67.44 88 ASN A O 1
ATOM 680 N N . GLU A 1 89 ? 14.897 -26.610 -1.715 1.00 73.25 89 GLU A N 1
ATOM 681 C CA . GLU A 1 89 ? 14.764 -25.387 -0.932 1.00 73.25 89 GLU A CA 1
ATOM 682 C C . GLU A 1 89 ? 13.282 -25.024 -0.850 1.00 73.25 89 GLU A C 1
ATOM 684 O O . GLU A 1 89 ? 12.601 -24.891 -1.868 1.00 73.25 89 GLU A O 1
ATOM 689 N N . VAL A 1 90 ? 12.767 -24.907 0.372 1.00 72.25 90 VAL A N 1
ATOM 690 C CA . VAL A 1 90 ? 11.393 -24.474 0.632 1.00 72.25 90 VAL A CA 1
ATOM 691 C C . VAL A 1 90 ? 11.468 -23.072 1.216 1.00 72.25 90 VAL A C 1
ATOM 693 O O . VAL A 1 90 ? 11.885 -22.887 2.357 1.00 72.25 90 VAL A O 1
ATOM 696 N N . LEU A 1 91 ? 11.079 -22.085 0.416 1.00 75.50 91 LEU A N 1
ATOM 697 C CA . LEU A 1 91 ? 11.054 -20.680 0.800 1.00 75.50 91 LEU A CA 1
ATOM 698 C C . LEU A 1 91 ? 9.614 -20.262 1.061 1.00 75.50 91 LEU A C 1
ATOM 700 O O . LEU A 1 91 ? 8.842 -20.029 0.128 1.00 75.50 91 LEU A O 1
ATOM 704 N N . ALA A 1 92 ? 9.251 -20.192 2.339 1.00 78.06 92 ALA A N 1
ATOM 705 C CA . ALA A 1 92 ? 7.963 -19.683 2.784 1.00 78.06 92 ALA A CA 1
ATOM 706 C C . ALA A 1 92 ? 8.018 -18.174 2.984 1.00 78.06 92 ALA A C 1
ATOM 708 O O . ALA A 1 92 ? 8.972 -17.640 3.552 1.00 78.06 92 ALA A O 1
ATOM 709 N N . ARG A 1 93 ? 6.993 -17.478 2.489 1.00 78.81 93 ARG A N 1
ATOM 710 C CA . ARG A 1 93 ? 6.846 -16.039 2.656 1.00 78.81 93 ARG A CA 1
ATOM 711 C C . ARG A 1 93 ? 5.386 -15.692 2.960 1.00 78.81 93 ARG A C 1
ATOM 713 O O . ARG A 1 93 ? 4.526 -15.865 2.091 1.00 78.81 93 ARG A O 1
ATOM 720 N N . PRO A 1 94 ? 5.097 -15.160 4.159 1.00 79.75 94 PRO A N 1
ATOM 721 C CA . PRO A 1 94 ? 3.773 -14.660 4.502 1.00 79.75 94 PRO A CA 1
ATOM 722 C C . PRO A 1 94 ? 3.292 -13.594 3.514 1.00 79.75 94 PRO A C 1
ATOM 724 O O . PRO A 1 94 ? 4.072 -12.735 3.098 1.00 79.75 94 PRO A O 1
ATOM 727 N N . TYR A 1 95 ? 1.991 -13.570 3.210 1.00 79.12 95 TYR A N 1
ATOM 728 C CA . TYR A 1 95 ? 1.405 -12.567 2.303 1.00 79.12 95 TYR A CA 1
ATOM 729 C C . TYR A 1 95 ? 1.639 -11.121 2.764 1.00 79.12 95 TYR A C 1
ATOM 731 O O . TYR A 1 95 ? 1.750 -10.217 1.942 1.00 79.12 95 TYR A O 1
ATOM 739 N N . ALA A 1 96 ? 1.769 -10.896 4.075 1.00 70.62 96 ALA A N 1
ATOM 740 C CA . ALA A 1 96 ? 2.097 -9.589 4.647 1.00 70.62 96 ALA A CA 1
ATOM 741 C C . ALA A 1 96 ? 3.509 -9.087 4.284 1.00 70.62 96 ALA A C 1
ATOM 743 O O . ALA A 1 96 ? 3.771 -7.887 4.370 1.00 70.62 96 ALA A O 1
ATOM 744 N N . GLN A 1 97 ? 4.406 -9.997 3.893 1.00 74.50 97 GLN A N 1
ATOM 745 C CA . GLN A 1 97 ? 5.784 -9.713 3.485 1.00 74.50 97 GLN A CA 1
ATOM 746 C C . GLN A 1 97 ? 5.963 -9.707 1.962 1.00 74.50 97 GLN A C 1
ATOM 748 O O . GLN A 1 97 ? 7.068 -9.467 1.473 1.00 74.50 97 GLN A O 1
ATOM 753 N N . LEU A 1 98 ? 4.905 -9.980 1.196 1.00 76.56 98 LEU A N 1
ATOM 754 C CA . LEU A 1 98 ? 4.914 -9.701 -0.233 1.00 76.56 98 LEU A CA 1
ATOM 755 C C . LEU A 1 98 ? 4.749 -8.193 -0.407 1.00 76.56 98 LEU A C 1
ATOM 757 O O . LEU A 1 98 ? 3.726 -7.628 -0.013 1.00 76.56 98 LEU A O 1
ATOM 761 N N . GLY A 1 99 ? 5.772 -7.543 -0.958 1.00 74.94 99 GLY A N 1
ATOM 762 C CA . GLY A 1 99 ? 5.673 -6.148 -1.364 1.00 74.94 99 GLY A CA 1
ATOM 763 C C . GLY A 1 99 ? 4.842 -6.025 -2.632 1.00 74.94 99 GLY A C 1
ATOM 764 O O . GLY A 1 99 ? 3.639 -6.287 -2.617 1.00 74.94 99 GLY A O 1
ATOM 765 N N . SER A 1 100 ? 5.459 -5.631 -3.739 1.00 80.25 100 SER A N 1
ATOM 766 C CA . SER A 1 100 ? 4.769 -5.592 -5.033 1.00 80.25 100 SER A CA 1
ATOM 767 C C . SER A 1 100 ? 4.372 -7.002 -5.490 1.00 80.25 100 SER A C 1
ATOM 769 O O . SER A 1 100 ? 5.077 -7.969 -5.202 1.00 80.25 100 SER A O 1
ATOM 771 N N . VAL A 1 101 ? 3.209 -7.140 -6.131 1.00 85.81 101 VAL A N 1
ATOM 772 C CA . VAL A 1 101 ? 2.816 -8.387 -6.802 1.00 85.81 101 VAL A CA 1
ATOM 773 C C . VAL A 1 101 ? 2.199 -8.033 -8.136 1.00 85.81 101 VAL A C 1
ATOM 775 O O . VAL A 1 101 ? 0.985 -7.916 -8.292 1.00 85.81 101 VAL A O 1
ATOM 778 N N . ASP A 1 102 ? 3.076 -7.792 -9.089 1.00 86.12 102 ASP A N 1
ATOM 779 C CA . ASP A 1 102 ? 2.735 -7.036 -10.273 1.00 86.12 102 ASP A CA 1
ATOM 780 C C . ASP A 1 102 ? 3.095 -7.811 -11.530 1.00 86.12 102 ASP A C 1
ATOM 782 O O . ASP A 1 102 ? 4.151 -8.434 -11.622 1.00 86.12 102 ASP A O 1
ATOM 786 N N . VAL A 1 103 ? 2.216 -7.749 -12.527 1.00 86.69 103 VAL A N 1
ATOM 787 C CA . VAL A 1 103 ? 2.516 -8.284 -13.852 1.00 86.69 103 VAL A CA 1
ATOM 788 C C . VAL A 1 103 ? 3.565 -7.390 -14.505 1.00 86.69 103 VAL A C 1
ATOM 790 O O . VAL A 1 103 ? 3.344 -6.187 -14.684 1.00 86.6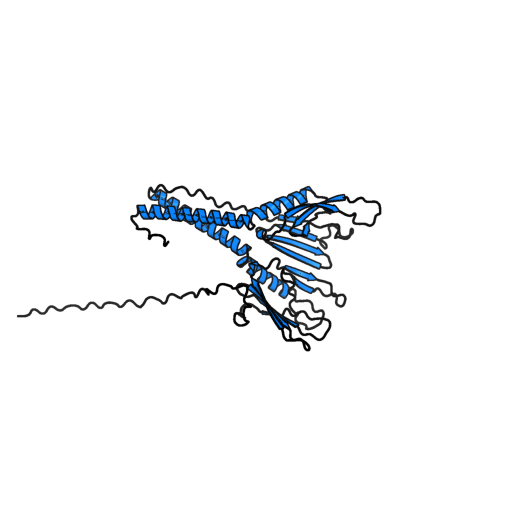9 103 VAL A O 1
ATOM 793 N N . SER A 1 104 ? 4.697 -7.975 -14.871 1.00 83.56 104 SER A N 1
ATOM 794 C CA . SER A 1 104 ? 5.763 -7.325 -15.621 1.00 83.56 104 SER A CA 1
ATOM 795 C C . SER A 1 104 ? 5.985 -8.033 -16.954 1.00 83.56 104 SER A C 1
ATOM 797 O O . SER A 1 104 ? 5.702 -9.223 -17.113 1.00 83.56 104 SER A O 1
ATOM 799 N N . MET A 1 105 ? 6.447 -7.263 -17.939 1.00 84.50 105 MET A N 1
ATOM 800 C CA . MET A 1 105 ? 6.763 -7.753 -19.278 1.00 84.50 105 MET A CA 1
ATOM 801 C C . MET A 1 105 ? 8.210 -7.410 -19.619 1.00 84.50 105 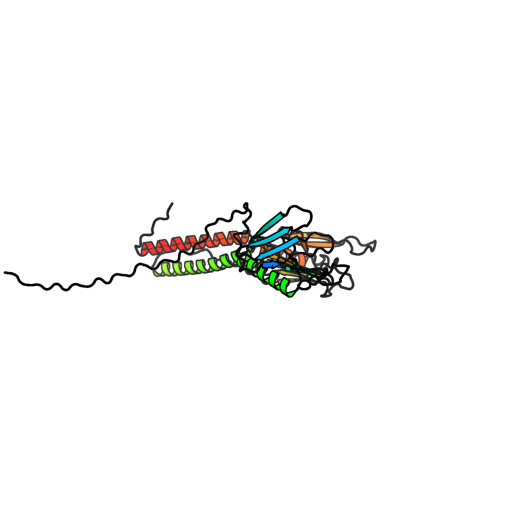MET A C 1
ATOM 803 O O . MET A 1 105 ? 8.621 -6.253 -19.489 1.00 84.50 105 MET A O 1
ATOM 807 N N . TYR A 1 106 ? 8.955 -8.400 -20.103 1.00 73.88 106 TYR A N 1
ATOM 808 C CA . TYR A 1 106 ? 10.359 -8.286 -20.468 1.00 73.88 106 TYR A CA 1
ATOM 809 C C . TYR A 1 106 ? 10.588 -8.773 -21.910 1.00 73.88 106 TYR A C 1
ATOM 811 O O . TYR A 1 106 ? 10.388 -9.949 -22.210 1.00 73.88 106 TYR A O 1
ATOM 819 N N . ASN A 1 107 ? 11.051 -7.887 -22.803 1.00 67.56 107 ASN A N 1
ATOM 820 C CA . ASN A 1 107 ? 11.355 -8.207 -24.212 1.00 67.56 107 ASN A CA 1
ATOM 821 C C . ASN A 1 107 ? 12.857 -8.424 -24.470 1.00 67.56 107 ASN A C 1
ATOM 823 O O . ASN A 1 107 ? 13.401 -7.921 -25.451 1.00 67.56 107 ASN A O 1
ATOM 827 N N . ASN A 1 108 ? 13.569 -9.128 -23.586 1.00 54.22 108 ASN A N 1
ATOM 828 C CA . ASN A 1 108 ? 15.040 -9.160 -23.638 1.00 54.22 108 ASN A CA 1
ATOM 829 C C . ASN A 1 108 ? 15.648 -10.433 -24.256 1.00 54.22 108 ASN A C 1
ATOM 831 O O . ASN A 1 108 ? 16.866 -10.598 -24.271 1.00 54.22 108 ASN A O 1
ATOM 835 N N . CYS A 1 109 ? 14.840 -11.354 -24.793 1.00 52.03 109 CYS A N 1
ATOM 836 C CA . CYS A 1 109 ? 15.400 -12.483 -25.536 1.00 52.03 109 CYS A CA 1
ATOM 837 C C . CYS A 1 109 ? 15.753 -12.053 -26.969 1.00 52.03 109 CYS A C 1
ATOM 839 O O . CYS A 1 109 ? 14.917 -12.101 -27.877 1.00 52.03 109 CYS A O 1
ATOM 841 N N . CYS A 1 110 ? 17.021 -11.674 -27.163 1.00 46.97 110 CYS A N 1
ATOM 842 C CA . CYS A 1 110 ? 17.631 -11.309 -28.450 1.00 46.97 110 CYS A CA 1
ATOM 843 C C . CYS A 1 110 ? 17.403 -12.363 -29.559 1.00 46.97 110 CYS A C 1
ATOM 845 O O . CYS A 1 110 ? 17.414 -12.039 -30.743 1.00 46.97 110 CYS A O 1
ATOM 847 N N . CYS A 1 111 ? 17.147 -13.621 -29.189 1.00 49.75 111 CYS A N 1
ATOM 848 C CA . CYS A 1 111 ? 17.018 -14.732 -30.128 1.00 49.75 111 CYS A CA 1
ATOM 849 C C . CYS A 1 111 ? 15.593 -14.939 -30.674 1.00 49.75 111 CYS A C 1
ATOM 851 O O . CYS A 1 111 ? 15.441 -15.641 -31.672 1.00 49.75 111 CYS A O 1
ATOM 853 N N . CYS A 1 112 ? 14.553 -14.381 -30.035 1.00 53.75 112 CYS A N 1
ATOM 854 C CA . CYS A 1 112 ? 13.176 -14.835 -30.280 1.00 53.75 112 CYS A CA 1
ATOM 855 C C . CYS A 1 112 ? 12.085 -13.755 -30.279 1.00 53.75 112 CYS A C 1
ATOM 857 O O . CYS A 1 112 ? 10.974 -14.050 -30.711 1.00 53.75 112 CYS A O 1
ATOM 859 N N . GLY A 1 113 ? 12.358 -12.530 -29.809 1.00 58.34 113 GLY A N 1
ATOM 860 C CA . GLY A 1 113 ? 11.426 -11.392 -29.915 1.00 58.34 113 GLY A CA 1
ATOM 861 C C . GLY A 1 113 ? 10.050 -11.566 -29.249 1.00 58.34 113 GLY A C 1
ATOM 862 O O . GLY A 1 113 ? 9.171 -10.738 -29.472 1.00 58.34 113 GLY A O 1
ATOM 863 N N . ALA A 1 114 ? 9.840 -12.627 -28.468 1.00 65.81 114 ALA A N 1
ATOM 864 C CA . ALA A 1 114 ? 8.578 -12.907 -27.796 1.00 65.81 114 ALA A CA 1
ATOM 865 C C . ALA A 1 114 ? 8.497 -12.172 -26.451 1.00 65.81 114 ALA A C 1
ATOM 867 O O . ALA A 1 114 ? 9.485 -12.100 -25.716 1.00 65.81 114 ALA A O 1
ATOM 868 N N . GLU A 1 115 ? 7.309 -11.659 -26.132 1.00 74.19 115 GLU A N 1
ATOM 869 C CA . GLU A 1 115 ? 7.009 -11.046 -24.839 1.00 74.19 115 GLU A CA 1
ATOM 870 C C . GLU A 1 115 ? 7.064 -12.099 -23.727 1.00 74.19 115 GLU A C 1
ATOM 872 O O . GLU A 1 115 ? 6.332 -13.093 -23.764 1.00 74.19 115 GLU A O 1
ATOM 877 N N . VAL A 1 116 ? 7.915 -11.875 -22.724 1.00 76.12 116 VAL A N 1
ATOM 878 C CA . VAL A 1 116 ? 7.951 -12.693 -21.507 1.00 76.12 116 VAL A CA 1
ATOM 879 C C . VAL A 1 116 ? 7.226 -11.941 -20.400 1.00 76.12 116 VAL A C 1
ATOM 881 O O . VAL A 1 116 ? 7.659 -10.878 -19.967 1.00 76.12 116 VAL A O 1
ATOM 884 N N . TRP A 1 117 ? 6.120 -12.507 -19.948 1.00 82.88 117 TRP A N 1
ATOM 885 C CA . TRP A 1 117 ? 5.272 -12.045 -18.860 1.00 82.88 117 TRP A CA 1
ATOM 886 C C . TRP A 1 117 ? 5.622 -12.788 -17.567 1.00 82.88 117 TRP A C 1
ATOM 888 O O . TRP A 1 117 ? 5.768 -14.008 -17.543 1.00 82.88 117 TRP A O 1
ATOM 898 N N . MET A 1 118 ? 5.737 -12.069 -16.461 1.00 84.88 118 MET A N 1
ATOM 899 C CA . MET A 1 118 ? 6.012 -12.658 -15.151 1.00 84.88 118 MET A CA 1
ATOM 900 C C . MET A 1 118 ? 5.314 -11.870 -14.051 1.00 84.88 118 MET A C 1
ATOM 902 O O . MET A 1 118 ? 4.868 -10.745 -14.268 1.00 84.88 118 MET A O 1
ATOM 906 N N . VAL A 1 119 ? 5.187 -12.476 -12.875 1.00 85.06 119 VAL A N 1
ATOM 907 C CA . VAL A 1 119 ? 4.752 -11.768 -11.673 1.00 85.06 119 VAL A CA 1
ATOM 908 C C . VAL A 1 119 ? 5.997 -11.347 -10.909 1.00 85.06 119 VAL A C 1
ATOM 910 O O . VAL A 1 119 ? 6.674 -12.183 -10.310 1.00 85.06 119 VAL A O 1
ATOM 913 N N . SER A 1 120 ? 6.311 -10.060 -10.943 1.00 83.62 120 SER A N 1
ATOM 914 C CA . SER A 1 120 ? 7.394 -9.488 -10.155 1.00 83.62 120 SER A CA 1
ATOM 915 C C . SER A 1 120 ? 6.947 -9.315 -8.714 1.00 83.62 120 SER A C 1
ATOM 917 O O . SER A 1 120 ? 5.894 -8.735 -8.433 1.00 83.62 120 SER A O 1
ATOM 919 N N . THR A 1 121 ? 7.765 -9.834 -7.800 1.00 83.12 121 THR A N 1
ATOM 920 C CA . THR A 1 121 ? 7.600 -9.626 -6.365 1.00 83.12 121 THR A CA 1
ATOM 921 C C . THR A 1 121 ? 8.905 -9.172 -5.738 1.00 83.12 121 THR A C 1
ATOM 923 O O . THR A 1 121 ? 9.987 -9.457 -6.247 1.00 83.12 121 THR A O 1
ATOM 926 N N . ASP A 1 122 ? 8.833 -8.570 -4.553 1.00 72.31 122 ASP A N 1
ATOM 927 C CA . ASP A 1 122 ? 10.017 -8.247 -3.744 1.00 72.31 122 ASP A CA 1
ATOM 928 C C . ASP A 1 122 ? 10.818 -9.510 -3.333 1.00 72.31 122 ASP A C 1
ATOM 930 O O . ASP A 1 122 ? 11.884 -9.428 -2.726 1.00 72.31 122 ASP A O 1
ATOM 934 N N . GLY A 1 123 ? 10.294 -10.715 -3.590 1.00 70.06 123 GLY A N 1
ATOM 935 C CA . GLY A 1 123 ? 10.977 -11.999 -3.390 1.00 70.06 123 GLY A CA 1
ATOM 936 C C . GLY A 1 123 ? 11.618 -12.583 -4.639 1.00 70.06 123 GLY A C 1
ATOM 937 O O . GLY A 1 123 ? 12.142 -13.695 -4.575 1.00 70.06 123 GLY A O 1
ATOM 938 N N . GLY A 1 124 ? 11.569 -11.853 -5.750 1.00 75.44 124 GLY A N 1
ATOM 939 C CA . GLY A 1 124 ? 11.984 -12.300 -7.070 1.00 75.44 124 GLY A CA 1
ATOM 940 C C . GLY A 1 124 ? 10.801 -12.502 -8.014 1.00 75.44 124 GLY A C 1
ATOM 941 O O . GLY A 1 124 ? 9.632 -12.457 -7.616 1.00 75.44 124 GLY A O 1
ATOM 942 N N . ASP A 1 125 ? 11.132 -12.730 -9.280 1.00 79.19 125 ASP A N 1
ATOM 943 C CA . ASP A 1 125 ? 10.156 -12.897 -10.349 1.00 79.19 125 ASP A CA 1
ATOM 944 C C . ASP A 1 125 ? 9.617 -14.331 -10.417 1.00 79.19 125 ASP A C 1
ATOM 946 O O . ASP A 1 125 ? 10.345 -15.318 -10.250 1.00 79.19 125 ASP A O 1
ATOM 950 N N . ILE A 1 126 ? 8.318 -14.438 -10.682 1.00 79.25 126 ILE A N 1
ATOM 951 C CA . ILE A 1 126 ? 7.588 -15.687 -10.875 1.00 79.25 126 ILE A CA 1
ATOM 952 C C . ILE A 1 126 ? 7.192 -15.763 -12.351 1.00 79.25 126 ILE A C 1
ATOM 954 O O . ILE A 1 126 ? 6.235 -15.119 -12.782 1.00 79.25 126 ILE A O 1
ATOM 958 N N . ALA A 1 127 ? 7.923 -16.555 -13.132 1.00 76.62 127 ALA A N 1
ATOM 959 C CA . ALA A 1 127 ? 7.633 -16.794 -14.543 1.00 76.62 127 ALA A CA 1
ATOM 960 C C . ALA A 1 127 ? 7.026 -18.203 -14.709 1.00 76.62 127 ALA A C 1
ATOM 962 O O . ALA A 1 127 ? 7.770 -19.185 -14.657 1.00 76.62 127 ALA A O 1
ATOM 963 N N . PRO A 1 128 ? 5.695 -18.346 -14.853 1.00 71.94 128 PRO A N 1
ATOM 964 C CA . PRO A 1 128 ? 5.071 -19.646 -15.075 1.00 71.94 128 PRO A CA 1
ATOM 965 C C . PRO A 1 128 ? 5.531 -20.255 -16.403 1.00 71.94 128 PRO A C 1
ATOM 967 O O . PRO A 1 128 ? 5.620 -19.564 -17.420 1.00 71.94 128 PRO A O 1
ATOM 970 N N . ALA A 1 129 ? 5.807 -21.558 -16.410 1.00 65.38 129 ALA A N 1
ATOM 971 C CA . ALA A 1 129 ? 6.204 -22.249 -17.630 1.00 65.38 129 ALA A CA 1
ATOM 972 C C . ALA A 1 129 ? 5.038 -22.246 -18.639 1.00 65.38 129 ALA A C 1
ATOM 974 O O . ALA A 1 129 ? 3.932 -22.690 -18.334 1.00 65.38 129 ALA A O 1
ATOM 975 N N . GLY A 1 130 ? 5.267 -21.737 -19.853 1.00 62.47 130 GLY A N 1
ATOM 976 C CA . GLY A 1 130 ? 4.254 -21.761 -20.911 1.00 62.47 130 GLY A CA 1
ATOM 977 C C . GLY A 1 130 ? 4.034 -23.170 -21.487 1.00 62.47 130 GLY A C 1
ATOM 978 O O . GLY A 1 130 ? 4.958 -23.976 -21.563 1.00 62.47 130 GLY A O 1
ATOM 979 N N . ASN A 1 131 ? 2.827 -23.439 -21.996 1.00 54.31 131 ASN A N 1
ATOM 980 C CA . ASN A 1 131 ? 2.361 -24.773 -22.418 1.00 54.31 131 ASN A CA 1
ATOM 981 C C . ASN A 1 131 ? 3.099 -25.449 -23.599 1.00 54.31 131 ASN A C 1
ATOM 983 O O . ASN A 1 131 ? 2.800 -26.604 -23.891 1.00 54.31 131 ASN A O 1
ATOM 987 N N . THR A 1 132 ? 4.006 -24.784 -24.326 1.00 50.69 132 THR A N 1
ATOM 988 C CA . THR A 1 132 ? 4.518 -25.312 -25.614 1.00 50.69 132 THR A CA 1
ATOM 989 C C . THR A 1 132 ? 5.945 -25.872 -25.582 1.00 50.69 132 THR A C 1
ATOM 991 O O . THR A 1 132 ? 6.430 -26.338 -26.609 1.00 50.69 132 THR A O 1
ATOM 994 N N . GLY A 1 133 ? 6.617 -25.896 -24.424 1.00 46.94 133 GLY A N 1
ATOM 995 C CA . GLY A 1 133 ? 7.867 -26.653 -24.245 1.00 46.94 133 GLY A CA 1
ATOM 996 C C . GLY A 1 133 ? 9.085 -26.185 -25.061 1.00 46.94 133 GLY A C 1
ATOM 997 O O . GLY A 1 133 ? 10.061 -26.926 -25.135 1.00 46.94 133 GLY A O 1
ATOM 998 N N . ASN A 1 134 ? 9.062 -24.984 -25.657 1.00 46.72 134 ASN A N 1
ATOM 999 C CA . ASN A 1 134 ? 10.202 -24.410 -26.383 1.00 46.72 134 ASN A CA 1
ATOM 1000 C C . ASN A 1 134 ? 10.851 -23.229 -25.643 1.00 46.72 134 ASN A C 1
ATOM 1002 O O . ASN A 1 134 ? 10.192 -22.474 -24.931 1.00 46.72 134 ASN A O 1
ATOM 1006 N N . CYS A 1 135 ? 12.152 -23.052 -25.892 1.00 44.72 135 CYS A N 1
ATOM 1007 C CA . CYS A 1 135 ? 13.107 -22.152 -25.226 1.00 44.72 135 CYS A CA 1
ATOM 1008 C C . CYS A 1 135 ? 12.766 -20.648 -25.188 1.00 44.72 135 CYS A C 1
ATOM 1010 O O . CYS A 1 135 ? 13.449 -19.887 -24.510 1.00 44.72 135 CYS A O 1
ATOM 1012 N N . CYS A 1 136 ? 11.726 -20.222 -25.902 1.00 52.12 136 CYS A N 1
ATOM 1013 C CA . CYS A 1 136 ? 11.311 -18.829 -26.055 1.00 52.12 136 CYS A CA 1
ATOM 1014 C C . CYS A 1 136 ? 9.792 -18.662 -25.983 1.00 52.12 136 CYS A C 1
ATOM 1016 O O . CYS A 1 136 ? 9.227 -17.745 -26.579 1.00 52.12 136 CYS A O 1
ATOM 1018 N N . ASN A 1 137 ? 9.106 -19.610 -25.349 1.00 59.56 137 ASN A N 1
ATOM 1019 C CA . ASN A 1 137 ? 7.661 -19.593 -25.369 1.00 59.56 137 ASN A CA 1
ATOM 1020 C C . ASN A 1 137 ? 7.140 -18.404 -24.544 1.00 59.56 137 ASN A C 1
ATOM 1022 O O . ASN A 1 137 ? 7.559 -18.266 -23.391 1.00 59.56 137 ASN A O 1
ATOM 1026 N N . PRO A 1 138 ? 6.228 -17.574 -25.083 1.00 57.56 138 PRO A N 1
ATOM 1027 C CA . PRO A 1 138 ? 5.516 -16.606 -24.270 1.00 57.56 138 PRO A CA 1
ATOM 1028 C C . PRO A 1 138 ? 4.857 -17.355 -23.112 1.00 57.56 138 PRO A C 1
ATOM 1030 O O . PRO A 1 138 ? 4.034 -18.255 -23.299 1.00 57.56 138 PRO A O 1
ATOM 1033 N N . THR A 1 139 ? 5.274 -17.012 -21.902 1.00 67.38 139 THR A N 1
ATOM 1034 C CA . THR A 1 139 ? 4.487 -17.211 -20.682 1.00 67.38 139 THR A CA 1
ATOM 1035 C C . THR A 1 139 ? 3.043 -16.830 -20.985 1.00 67.38 139 THR A C 1
ATOM 1037 O O . THR A 1 139 ? 2.796 -15.761 -21.555 1.00 67.38 139 THR A O 1
ATOM 1040 N N . ASP A 1 140 ? 2.096 -17.700 -20.637 1.00 79.00 140 ASP A N 1
ATOM 1041 C CA . ASP A 1 140 ? 0.683 -17.401 -20.829 1.00 79.00 140 ASP A CA 1
ATOM 1042 C C . ASP A 1 140 ? 0.334 -16.172 -19.985 1.00 79.00 140 ASP A C 1
ATOM 1044 O O . ASP A 1 140 ? 0.239 -16.249 -18.758 1.00 79.00 140 ASP A O 1
ATOM 1048 N N . LYS A 1 141 ? 0.172 -15.024 -20.651 1.00 84.44 141 LYS A N 1
ATOM 1049 C CA . LYS A 1 141 ? -0.154 -13.752 -20.008 1.00 84.44 141 LYS A CA 1
ATOM 1050 C C . LYS A 1 141 ? -1.364 -13.897 -19.090 1.00 84.44 141 LYS A C 1
ATOM 1052 O O . LYS A 1 141 ? -1.352 -13.351 -17.994 1.00 84.44 141 LYS A O 1
ATOM 1057 N N . LYS A 1 142 ? -2.363 -14.688 -19.494 1.00 85.75 142 LYS A N 1
ATOM 1058 C CA . LYS A 1 142 ? -3.568 -14.918 -18.697 1.00 85.75 142 LYS A CA 1
ATOM 1059 C C . LYS A 1 142 ? -3.250 -15.657 -17.397 1.00 85.75 142 LYS A C 1
ATOM 1061 O O . LYS A 1 142 ? -3.798 -15.318 -16.357 1.00 85.75 142 LYS A O 1
ATOM 1066 N N . MET A 1 143 ? -2.351 -16.640 -17.444 1.00 84.06 143 MET A N 1
ATOM 1067 C CA . MET A 1 143 ? -1.897 -17.364 -16.253 1.00 84.06 143 MET A CA 1
ATOM 1068 C C . MET A 1 143 ? -1.086 -16.455 -15.321 1.00 84.06 143 MET A C 1
ATOM 1070 O O . MET A 1 143 ? -1.260 -16.511 -14.109 1.00 84.06 143 MET A O 1
ATOM 1074 N N . VAL A 1 144 ? -0.226 -15.596 -15.874 1.00 85.94 144 VAL A N 1
ATOM 1075 C CA . VAL A 1 144 ? 0.532 -14.596 -15.100 1.00 85.94 144 VAL A CA 1
ATOM 1076 C C . VAL A 1 144 ? -0.412 -13.600 -14.420 1.00 85.94 144 VAL A C 1
ATOM 1078 O O . VAL A 1 144 ? -0.260 -13.327 -13.231 1.00 85.94 144 VAL A O 1
ATOM 1081 N N . GLU A 1 145 ? -1.407 -13.093 -15.151 1.00 88.06 145 GLU A N 1
ATOM 1082 C CA . GLU A 1 145 ? -2.450 -12.207 -14.626 1.00 88.06 145 GLU A CA 1
ATOM 1083 C C . GLU A 1 145 ? -3.265 -12.893 -13.523 1.00 88.06 145 GLU A C 1
ATOM 1085 O O . GLU A 1 145 ? -3.441 -12.309 -12.460 1.00 88.06 145 GLU A O 1
ATOM 1090 N N . GLU A 1 146 ? -3.671 -14.151 -13.716 1.00 87.25 146 GLU A N 1
ATOM 1091 C CA . GLU A 1 146 ? -4.397 -14.933 -12.707 1.00 87.25 146 GLU A CA 1
ATOM 1092 C C . GLU A 1 146 ? -3.568 -15.143 -11.428 1.00 87.25 146 GLU A C 1
ATOM 1094 O O . GLU A 1 146 ? -4.084 -14.993 -10.318 1.00 87.25 146 GLU A O 1
ATOM 1099 N N . ILE A 1 147 ? -2.278 -15.478 -11.558 1.00 85.94 147 ILE A N 1
ATOM 1100 C CA . ILE A 1 147 ? -1.376 -15.634 -10.407 1.00 85.94 147 ILE A CA 1
ATOM 1101 C C . ILE A 1 147 ? -1.215 -14.294 -9.680 1.00 85.94 147 ILE A C 1
ATOM 1103 O O . ILE A 1 147 ? -1.310 -14.257 -8.452 1.00 85.94 147 ILE A O 1
ATOM 1107 N N . SER A 1 148 ? -0.991 -13.199 -10.416 1.00 88.75 148 SER A N 1
ATOM 1108 C CA . SER A 1 148 ? -0.855 -11.854 -9.844 1.00 88.75 148 SER A CA 1
ATOM 1109 C C . SER A 1 148 ? -2.131 -11.420 -9.122 1.00 88.75 148 SER A C 1
ATOM 1111 O O . SER A 1 148 ? -2.047 -10.963 -7.983 1.00 88.75 148 SER A O 1
ATOM 1113 N N . GLU A 1 149 ? -3.306 -11.634 -9.720 1.00 88.75 149 GLU A N 1
ATOM 1114 C CA . GLU A 1 149 ? -4.603 -11.305 -9.125 1.00 88.75 149 GLU A CA 1
ATOM 1115 C C . GLU A 1 149 ? -4.839 -12.097 -7.835 1.00 88.75 149 GLU A C 1
ATOM 1117 O O . GLU A 1 149 ? -5.078 -11.496 -6.790 1.00 88.75 149 GLU A O 1
ATOM 1122 N N . LYS A 1 150 ? -4.657 -13.424 -7.853 1.00 87.56 150 LYS A N 1
ATOM 1123 C CA . LYS A 1 150 ? -4.811 -14.270 -6.655 1.00 87.56 150 LYS A CA 1
ATOM 1124 C C . LYS A 1 150 ? -3.854 -13.883 -5.533 1.00 87.56 150 LYS A C 1
ATOM 1126 O O . LYS A 1 150 ? -4.241 -13.827 -4.365 1.00 87.56 150 LYS A O 1
ATOM 1131 N N . LEU A 1 151 ? -2.591 -13.623 -5.862 1.00 86.69 151 LEU A N 1
ATOM 1132 C CA . LEU A 1 151 ? -1.617 -13.172 -4.875 1.00 86.69 151 LEU A CA 1
ATOM 1133 C C . LEU A 1 151 ? -1.992 -11.805 -4.295 1.00 86.69 151 LEU A C 1
ATOM 1135 O O . LEU A 1 151 ? -1.869 -11.604 -3.085 1.00 86.69 151 LEU A O 1
ATOM 1139 N N . GLN A 1 152 ? -2.469 -10.883 -5.133 1.00 85.50 152 GLN A N 1
ATOM 1140 C CA . GLN A 1 152 ? -2.917 -9.565 -4.700 1.00 85.50 152 GLN A CA 1
ATOM 1141 C C . GLN A 1 152 ? -4.175 -9.666 -3.827 1.00 85.50 152 GLN A C 1
ATOM 1143 O O . GLN A 1 152 ? -4.244 -8.997 -2.798 1.00 85.50 152 GLN A O 1
ATOM 1148 N N . GLU A 1 153 ? -5.137 -10.530 -4.156 1.00 85.31 153 GLU A N 1
ATOM 1149 C CA . GLU A 1 153 ? -6.305 -10.813 -3.316 1.00 85.31 153 GLU A CA 1
ATOM 1150 C C . GLU A 1 153 ? -5.892 -11.327 -1.934 1.00 85.31 153 GLU A C 1
ATOM 1152 O O . GLU A 1 153 ? -6.359 -10.817 -0.914 1.00 85.31 153 GLU A O 1
ATOM 1157 N N . LEU A 1 154 ? -4.971 -12.293 -1.875 1.00 82.62 154 LEU A N 1
ATOM 1158 C CA . LEU A 1 154 ? -4.481 -12.862 -0.617 1.00 82.62 154 LEU A CA 1
ATOM 1159 C C . LEU A 1 154 ? -3.676 -11.840 0.196 1.00 82.62 154 LEU A C 1
ATOM 1161 O O . LEU A 1 154 ? -3.869 -11.727 1.410 1.00 82.62 154 LEU A O 1
ATOM 1165 N N . LYS A 1 155 ? -2.851 -11.024 -0.466 1.00 82.62 155 LYS A N 1
ATOM 1166 C CA . LYS A 1 155 ? -2.148 -9.884 0.139 1.00 82.62 155 LYS A CA 1
ATOM 1167 C C . LYS A 1 155 ? -3.122 -8.839 0.685 1.00 82.62 155 LYS A C 1
ATOM 1169 O O . LYS A 1 155 ? -2.923 -8.348 1.793 1.00 82.62 155 LYS A O 1
ATOM 1174 N N . VAL A 1 156 ? -4.192 -8.508 -0.033 1.00 79.06 156 VAL A N 1
ATOM 1175 C CA . VAL A 1 156 ? -5.211 -7.558 0.443 1.00 79.06 156 VAL A CA 1
ATOM 1176 C C . VAL A 1 156 ? -6.041 -8.156 1.574 1.00 79.06 156 VAL A C 1
ATOM 1178 O O . VAL A 1 156 ? -6.396 -7.432 2.498 1.00 79.06 156 VAL A O 1
ATOM 1181 N N . ALA A 1 157 ? -6.343 -9.451 1.539 1.00 74.81 157 ALA A N 1
ATOM 1182 C CA . ALA A 1 157 ? -7.142 -10.107 2.567 1.00 74.81 157 ALA A CA 1
ATOM 1183 C C . ALA A 1 157 ? -6.366 -10.328 3.876 1.00 74.81 157 ALA A C 1
ATOM 1185 O O . ALA A 1 157 ? -6.958 -10.255 4.951 1.00 74.81 157 ALA A O 1
ATOM 1186 N N . ARG A 1 158 ? -5.058 -10.609 3.797 1.00 72.50 158 ARG A N 1
ATOM 1187 C CA . ARG A 1 158 ? -4.262 -11.111 4.938 1.00 72.50 158 ARG A CA 1
ATOM 1188 C C . ARG A 1 158 ? -2.993 -10.325 5.229 1.00 72.50 158 ARG A C 1
ATOM 1190 O O . ARG A 1 158 ? -2.404 -10.493 6.290 1.00 72.50 158 ARG A O 1
ATOM 1197 N N . GLY A 1 159 ? -2.554 -9.490 4.296 1.00 71.94 159 GLY A N 1
ATOM 1198 C CA . GLY A 1 159 ? -1.435 -8.585 4.505 1.00 71.94 159 GLY A CA 1
ATOM 1199 C C . GLY A 1 159 ? -1.832 -7.350 5.309 1.00 71.94 159 GLY A C 1
ATOM 1200 O O . GLY A 1 159 ? -2.942 -7.233 5.833 1.00 71.94 159 GLY A O 1
ATOM 1201 N N . ASN A 1 160 ? -0.923 -6.379 5.366 1.00 70.50 160 ASN A N 1
ATOM 1202 C CA . ASN A 1 160 ? -1.106 -5.146 6.138 1.00 70.50 160 ASN A CA 1
ATOM 1203 C C . ASN A 1 160 ? -2.376 -4.372 5.746 1.00 70.50 160 ASN A C 1
ATOM 1205 O O . ASN A 1 160 ? -3.035 -3.796 6.607 1.00 70.50 160 ASN A O 1
ATOM 1209 N N . ILE A 1 161 ? -2.764 -4.411 4.468 1.00 71.62 161 ILE A N 1
ATOM 1210 C CA . ILE A 1 161 ? -4.004 -3.787 3.982 1.00 71.62 161 ILE A CA 1
ATOM 1211 C C . ILE A 1 161 ? -5.235 -4.464 4.607 1.00 71.62 161 ILE A C 1
ATOM 1213 O O . ILE A 1 161 ? -6.161 -3.783 5.046 1.00 71.62 161 ILE A O 1
ATOM 1217 N N . GLY A 1 162 ? -5.238 -5.795 4.689 1.00 71.06 162 GLY A N 1
ATOM 1218 C CA . GLY A 1 162 ? -6.325 -6.567 5.294 1.00 71.06 162 GLY A CA 1
ATOM 1219 C C . GLY A 1 162 ? -6.448 -6.296 6.785 1.00 71.06 162 GLY A C 1
ATOM 1220 O O . GLY A 1 162 ? -7.546 -6.025 7.275 1.00 71.06 162 GLY A O 1
ATOM 1221 N N . LEU A 1 163 ? -5.311 -6.262 7.485 1.00 74.31 163 LEU A N 1
ATOM 1222 C CA . LEU A 1 163 ? -5.251 -5.871 8.893 1.00 74.31 163 LEU A CA 1
ATOM 1223 C C . LEU A 1 163 ? -5.815 -4.462 9.102 1.00 74.31 163 LEU A C 1
ATOM 1225 O O . LEU A 1 163 ? -6.667 -4.272 9.964 1.00 74.31 163 LEU A O 1
ATOM 1229 N N . MET A 1 164 ? -5.428 -3.487 8.277 1.00 75.88 164 MET A N 1
ATOM 1230 C CA . MET A 1 164 ? -5.964 -2.125 8.362 1.00 75.88 164 MET A CA 1
ATOM 1231 C C . MET A 1 164 ? -7.478 -2.065 8.143 1.00 75.88 164 MET A C 1
ATOM 1233 O O . MET A 1 164 ? -8.182 -1.407 8.910 1.00 75.88 164 MET A O 1
ATOM 1237 N N . LYS A 1 165 ? -7.996 -2.764 7.126 1.00 78.19 165 LYS A N 1
ATOM 1238 C CA . LYS A 1 165 ? -9.442 -2.838 6.869 1.00 78.19 165 LYS A CA 1
ATOM 1239 C C . LYS A 1 165 ? -10.185 -3.475 8.042 1.00 78.19 165 LYS A C 1
ATOM 1241 O O . LYS A 1 165 ? -11.233 -2.973 8.445 1.00 78.19 165 LYS A O 1
ATOM 1246 N N . MET A 1 166 ? -9.629 -4.540 8.617 1.00 78.25 166 MET A N 1
ATOM 1247 C CA . MET A 1 166 ? -10.192 -5.206 9.789 1.00 78.25 166 MET A CA 1
ATOM 1248 C C . MET A 1 166 ? -10.181 -4.293 11.020 1.00 78.25 166 MET A C 1
ATOM 1250 O O . MET A 1 166 ? -11.190 -4.207 11.716 1.00 78.25 166 MET A O 1
ATOM 1254 N N . HIS A 1 167 ? -9.083 -3.576 11.267 1.00 78.69 167 HIS A N 1
ATOM 1255 C CA . HIS A 1 167 ? -8.987 -2.604 12.356 1.00 78.69 167 HIS A CA 1
ATOM 1256 C C . HIS A 1 167 ? -10.019 -1.485 12.214 1.00 78.69 167 HIS A C 1
ATOM 1258 O O . HIS A 1 167 ? -10.711 -1.197 13.187 1.00 78.69 167 HIS A O 1
ATOM 1264 N N . ASN A 1 168 ? -10.181 -0.915 11.016 1.00 81.00 168 ASN A N 1
ATOM 1265 C CA . ASN A 1 168 ? -11.208 0.099 10.762 1.00 81.00 168 ASN A CA 1
ATOM 1266 C C . ASN A 1 168 ? -12.616 -0.460 11.046 1.00 81.00 168 ASN A C 1
ATOM 1268 O O . ASN A 1 168 ? -13.360 0.116 11.831 1.00 81.00 168 ASN A O 1
ATOM 1272 N N . ALA A 1 169 ? -12.950 -1.631 10.492 1.00 82.31 169 ALA A N 1
ATOM 1273 C CA . ALA A 1 169 ? -14.265 -2.245 10.684 1.00 82.31 169 ALA A CA 1
ATOM 1274 C C . ALA A 1 169 ? -14.555 -2.611 12.153 1.00 82.31 169 ALA A C 1
ATOM 1276 O O . ALA A 1 169 ? -15.696 -2.518 12.608 1.00 82.31 169 ALA A O 1
ATOM 1277 N N . ASN A 1 170 ? -13.540 -3.047 12.903 1.00 82.50 170 ASN A N 1
ATOM 1278 C CA . ASN A 1 170 ? -13.671 -3.317 14.335 1.00 82.50 170 ASN A CA 1
ATOM 1279 C C . ASN A 1 170 ? -13.826 -2.022 15.137 1.00 82.50 170 ASN A C 1
ATOM 1281 O O . ASN A 1 170 ? -14.635 -1.983 16.061 1.00 82.50 170 ASN A O 1
ATOM 1285 N N . GLY A 1 171 ? -13.101 -0.968 14.758 1.00 84.12 171 GLY A N 1
ATOM 1286 C CA . GLY A 1 171 ? -13.243 0.364 15.332 1.00 84.12 171 GLY A CA 1
ATOM 1287 C C . GLY A 1 171 ? -14.664 0.906 15.205 1.00 84.12 171 GLY A C 1
ATOM 1288 O O . GLY A 1 171 ? -15.254 1.294 16.210 1.00 84.12 171 GLY A O 1
ATOM 1289 N N . ASP A 1 172 ? -15.249 0.826 14.008 1.00 81.75 172 ASP A N 1
ATOM 1290 C CA . ASP A 1 172 ? -16.622 1.276 13.743 1.00 81.75 172 ASP A CA 1
ATOM 1291 C C . ASP A 1 172 ? -17.654 0.506 14.585 1.00 81.75 172 ASP A C 1
ATOM 1293 O O . ASP A 1 172 ? -18.563 1.089 15.180 1.00 81.75 172 ASP A O 1
ATOM 1297 N N . LYS A 1 173 ? -17.498 -0.822 14.689 1.00 85.38 173 LYS A N 1
ATOM 1298 C CA . LYS A 1 173 ? -18.373 -1.669 15.517 1.00 85.38 173 LYS A CA 1
ATOM 1299 C C . LYS A 1 173 ? -18.274 -1.320 16.999 1.00 85.38 173 LYS A C 1
ATOM 1301 O O . LYS A 1 173 ? -19.296 -1.265 17.676 1.00 85.38 173 LYS A O 1
ATOM 1306 N N . LEU A 1 174 ? -17.063 -1.100 17.506 1.00 86.19 174 LEU A N 1
ATOM 1307 C CA . LEU A 1 174 ? -16.846 -0.740 18.906 1.00 86.19 174 LEU A CA 1
ATOM 1308 C C . LEU A 1 174 ? -17.394 0.650 19.218 1.00 86.19 174 LEU A C 1
ATOM 1310 O O . LEU A 1 174 ? -18.047 0.812 20.244 1.00 86.19 174 LEU A O 1
ATOM 1314 N N . ALA A 1 175 ? -17.213 1.619 18.319 1.00 82.06 175 ALA A N 1
ATOM 1315 C CA . ALA A 1 175 ? -17.811 2.944 18.453 1.00 82.06 175 ALA A CA 1
ATOM 1316 C C . ALA A 1 175 ? -19.347 2.864 18.493 1.00 82.06 175 ALA A C 1
ATOM 1318 O O . ALA A 1 175 ? -19.990 3.511 19.321 1.00 82.06 175 ALA A O 1
ATOM 1319 N N . HIS A 1 176 ? -19.948 2.007 17.661 1.00 85.62 176 HIS A N 1
ATOM 1320 C CA . HIS A 1 176 ? -21.386 1.753 17.712 1.00 85.62 176 HIS A CA 1
ATOM 1321 C C . HIS A 1 176 ? -21.825 1.148 19.055 1.00 85.62 176 HIS A C 1
ATOM 1323 O O . HIS A 1 176 ? -22.770 1.650 19.665 1.00 85.62 176 HIS A O 1
ATOM 1329 N N . ILE A 1 177 ? -21.121 0.124 19.555 1.00 85.50 177 ILE A N 1
ATOM 1330 C CA . ILE A 1 177 ? -21.397 -0.485 20.869 1.00 85.50 177 ILE A CA 1
ATOM 1331 C C . ILE A 1 177 ? -21.280 0.555 21.988 1.00 85.50 177 ILE A C 1
ATOM 1333 O O . ILE A 1 177 ? -22.175 0.638 22.826 1.00 85.50 177 ILE A O 1
ATOM 1337 N N . ALA A 1 178 ? -20.226 1.375 21.981 1.00 85.19 178 ALA A N 1
ATOM 1338 C CA . ALA A 1 178 ? -20.045 2.458 22.942 1.00 85.19 178 ALA A CA 1
ATOM 1339 C C . ALA A 1 178 ? -21.241 3.424 22.924 1.00 85.19 178 ALA A C 1
ATOM 1341 O O . ALA A 1 178 ? -21.837 3.671 23.968 1.00 85.19 178 ALA A O 1
ATOM 1342 N N . SER A 1 179 ? -21.692 3.857 21.741 1.00 84.69 179 SER A N 1
ATOM 1343 C CA . SER A 1 179 ? -22.877 4.722 21.624 1.00 84.69 179 SER A CA 1
ATOM 1344 C C . SER A 1 179 ? -24.160 4.079 22.172 1.00 84.69 179 SER A C 1
ATOM 1346 O O . SER A 1 179 ? -24.994 4.752 22.780 1.00 84.69 179 SER A O 1
ATOM 1348 N N . MET A 1 180 ? -24.325 2.762 21.989 1.00 87.31 180 MET A N 1
ATOM 1349 C CA . MET A 1 180 ? -25.474 2.029 22.521 1.00 87.31 180 MET A CA 1
ATOM 1350 C C . MET A 1 180 ? -25.420 1.954 24.048 1.00 87.31 180 MET A C 1
ATOM 1352 O O . MET A 1 180 ? -26.456 2.084 24.700 1.00 87.31 180 MET A O 1
ATOM 1356 N N . LEU A 1 181 ? -24.230 1.758 24.619 1.00 88.38 181 LEU A N 1
ATOM 1357 C CA . LEU A 1 181 ? -24.023 1.761 26.065 1.00 88.38 181 LEU A CA 1
ATOM 1358 C C . LEU A 1 181 ? -24.293 3.142 26.663 1.00 88.38 181 LEU A C 1
ATOM 1360 O O . LEU A 1 181 ? -24.995 3.216 27.667 1.00 88.38 181 LEU A O 1
ATOM 1364 N N . ASP A 1 182 ? -23.849 4.217 26.015 1.00 86.81 182 ASP A N 1
ATOM 1365 C CA . ASP A 1 182 ? -24.125 5.589 26.455 1.00 86.81 182 ASP A CA 1
ATOM 1366 C C . ASP A 1 182 ? -25.636 5.874 26.470 1.00 86.81 182 ASP A C 1
ATOM 1368 O O . ASP A 1 182 ? -26.181 6.387 27.452 1.00 86.81 182 ASP A O 1
ATOM 1372 N N . ALA A 1 183 ? -26.351 5.462 25.416 1.00 87.31 183 ALA A N 1
ATOM 1373 C CA . ALA A 1 183 ? -27.806 5.588 25.347 1.00 87.31 183 ALA A CA 1
ATOM 1374 C C . ALA A 1 183 ? -28.514 4.778 26.451 1.00 87.31 183 ALA A C 1
ATOM 1376 O O . ALA A 1 183 ? -29.488 5.247 27.049 1.00 87.31 183 ALA A O 1
ATOM 1377 N N . LEU A 1 184 ? -28.021 3.573 26.755 1.00 88.69 184 LEU A N 1
ATOM 1378 C CA . LEU A 1 184 ? -28.549 2.734 27.833 1.00 88.69 184 LEU A CA 1
ATOM 1379 C C . LEU A 1 184 ? -28.267 3.324 29.219 1.00 88.69 184 LEU A C 1
ATOM 1381 O O . LEU A 1 184 ? -29.172 3.346 30.055 1.00 88.69 184 LEU A O 1
ATOM 1385 N N . ALA A 1 185 ? -27.050 3.812 29.464 1.00 88.94 185 ALA A N 1
ATOM 1386 C CA . ALA A 1 185 ? -26.664 4.462 30.712 1.00 88.94 185 ALA A CA 1
ATOM 1387 C C . ALA A 1 185 ? -27.542 5.693 30.971 1.00 88.94 185 ALA A C 1
ATOM 1389 O O . ALA A 1 185 ? -28.185 5.784 32.022 1.00 88.94 185 ALA A O 1
ATOM 1390 N N . SER A 1 186 ? -27.683 6.557 29.960 1.00 89.81 186 SER A N 1
ATOM 1391 C CA . SER A 1 186 ? -28.561 7.728 30.002 1.00 89.81 186 SER A CA 1
ATOM 1392 C C . SER A 1 186 ? -30.015 7.340 30.303 1.00 89.81 186 SER A C 1
ATOM 1394 O O . SER A 1 186 ? -30.621 7.861 31.242 1.00 89.81 186 SER A O 1
ATOM 1396 N N . GLY A 1 187 ? -30.557 6.335 29.604 1.00 90.50 187 GLY A N 1
ATOM 1397 C CA . GLY A 1 187 ? -31.915 5.830 29.837 1.00 90.50 187 GLY A CA 1
ATOM 1398 C C . GLY A 1 187 ? -32.143 5.215 31.226 1.00 90.50 187 GLY A C 1
ATOM 1399 O O . GLY A 1 187 ? -33.286 5.100 31.673 1.00 90.50 187 GLY A O 1
ATOM 1400 N N . LYS A 1 188 ? -31.077 4.828 31.936 1.00 91.88 188 LYS A N 1
ATOM 1401 C CA . LYS A 1 188 ? -31.123 4.308 33.313 1.00 91.88 188 LYS A CA 1
ATOM 1402 C C . LYS A 1 188 ? -30.795 5.357 34.378 1.00 91.88 188 LYS A C 1
ATOM 1404 O O . LYS A 1 188 ? -30.787 5.017 35.566 1.00 91.88 188 LYS A O 1
ATOM 1409 N N . GLY A 1 189 ? -30.555 6.608 33.982 1.00 91.25 189 GLY A N 1
ATOM 1410 C CA . GLY A 1 189 ? -30.117 7.666 34.892 1.00 91.25 189 GLY A CA 1
ATOM 1411 C C . GLY A 1 189 ? -28.769 7.343 35.538 1.00 91.25 189 GLY A C 1
ATOM 1412 O O . GLY A 1 189 ? -28.564 7.639 36.716 1.00 91.25 189 GLY A O 1
ATOM 1413 N N . VAL A 1 190 ? -27.902 6.644 34.805 1.00 91.50 190 VAL A N 1
ATOM 1414 C CA . VAL A 1 190 ? -26.507 6.421 35.174 1.00 91.50 190 VAL A CA 1
ATOM 1415 C C . VAL A 1 190 ? -25.696 7.506 34.489 1.00 91.50 190 VAL A C 1
ATOM 1417 O O . VAL A 1 190 ? -25.731 7.627 33.267 1.00 91.50 190 VAL A O 1
ATOM 1420 N N . ASP A 1 191 ? -24.991 8.295 35.290 1.00 84.56 191 ASP A N 1
ATOM 1421 C CA . ASP A 1 191 ? -24.090 9.329 34.795 1.00 84.56 191 ASP A CA 1
ATOM 1422 C C . ASP A 1 191 ? -22.778 8.646 34.381 1.00 84.56 191 ASP A C 1
ATOM 1424 O O . ASP A 1 191 ? -21.854 8.483 35.179 1.00 84.56 191 ASP A O 1
ATOM 1428 N N . ALA A 1 192 ? -22.763 8.097 33.165 1.00 79.50 192 ALA A N 1
ATOM 1429 C CA . ALA A 1 192 ? -21.560 7.533 32.570 1.00 79.50 192 ALA A CA 1
ATOM 1430 C C . ALA A 1 192 ? -20.716 8.674 31.974 1.00 79.50 192 ALA A C 1
ATOM 1432 O O . ALA A 1 192 ? -21.284 9.601 31.387 1.00 79.50 192 ALA A O 1
ATOM 1433 N N . PRO A 1 193 ? -19.377 8.637 32.111 1.00 78.81 193 PRO A N 1
ATOM 1434 C CA . PRO A 1 193 ? -18.523 9.616 31.448 1.00 78.81 193 PRO A CA 1
ATOM 1435 C C . PRO A 1 193 ? -18.786 9.574 29.934 1.00 78.81 193 PRO A C 1
ATOM 1437 O O . PRO A 1 193 ? -18.983 8.492 29.401 1.00 78.81 193 PRO A O 1
ATOM 1440 N N . PRO A 1 194 ? -18.826 10.705 29.215 1.00 76.31 194 PRO A N 1
ATOM 1441 C CA . PRO A 1 194 ? -19.048 10.675 27.773 1.00 76.31 194 PRO A CA 1
ATOM 1442 C C . PRO A 1 194 ? -17.867 10.005 27.060 1.00 76.31 194 PRO A C 1
ATOM 1444 O O . PRO A 1 194 ? -16.711 10.293 27.384 1.00 76.31 194 PRO A O 1
ATOM 1447 N N . CYS A 1 195 ? -18.144 9.174 26.050 1.00 76.69 195 CYS A N 1
ATOM 1448 C CA . CYS A 1 195 ? -17.102 8.684 25.153 1.00 76.69 195 CYS A CA 1
ATOM 1449 C C . CYS A 1 195 ? -16.480 9.880 24.412 1.00 76.69 195 CYS A C 1
ATOM 1451 O O . CYS A 1 195 ? -17.099 10.462 23.522 1.00 76.69 195 CYS A O 1
ATOM 1453 N N . SER A 1 196 ? -15.268 10.290 24.789 1.00 69.69 196 SER A N 1
ATOM 1454 C CA . SER A 1 196 ? -14.563 11.397 24.126 1.00 69.69 196 SER A CA 1
ATOM 1455 C C . SER A 1 196 ? -13.866 10.970 22.830 1.00 69.69 196 SER A C 1
ATOM 1457 O O . SER A 1 196 ? -13.415 11.823 22.063 1.00 69.69 196 SER A O 1
ATOM 1459 N N . THR A 1 197 ? -13.776 9.664 22.570 1.00 74.50 197 THR A N 1
ATOM 1460 C CA . THR A 1 197 ? -13.015 9.117 21.448 1.00 74.50 197 THR A CA 1
ATOM 1461 C C . THR A 1 197 ? -13.870 9.071 20.187 1.00 74.50 197 THR A C 1
ATOM 1463 O O . THR A 1 197 ? -14.629 8.131 19.955 1.00 74.50 197 THR A O 1
ATOM 1466 N N . VAL A 1 198 ? -13.710 10.081 19.333 1.00 74.88 198 VAL A N 1
ATOM 1467 C CA . VAL A 1 198 ? -14.162 10.007 17.940 1.00 74.88 198 VAL A CA 1
ATOM 1468 C C . VAL A 1 198 ? -13.099 9.257 17.143 1.00 74.88 198 VAL A C 1
ATOM 1470 O O . VAL A 1 198 ? -11.932 9.653 17.136 1.00 74.88 198 VAL A O 1
ATOM 1473 N N . MET A 1 199 ? -13.496 8.174 16.471 1.00 75.19 199 MET A N 1
ATOM 1474 C CA . MET A 1 199 ? -12.644 7.518 15.479 1.00 75.19 199 MET A CA 1
ATOM 1475 C C . MET A 1 199 ? -12.445 8.476 14.306 1.00 75.19 199 MET A C 1
ATOM 1477 O O . MET A 1 199 ? -13.333 8.631 13.469 1.00 75.19 199 MET A O 1
ATOM 1481 N N . ASP A 1 200 ? -11.299 9.149 14.264 1.00 76.12 200 ASP A N 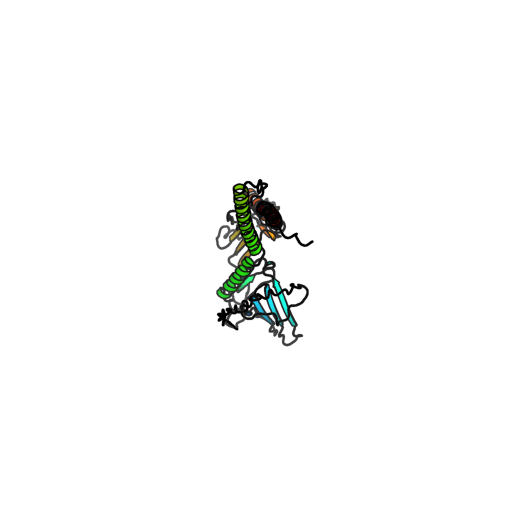1
ATOM 1482 C CA . ASP A 1 200 ? -10.960 10.022 13.146 1.00 76.12 200 ASP A CA 1
ATOM 1483 C C . ASP A 1 200 ? -10.493 9.173 11.960 1.00 76.12 200 ASP A C 1
ATOM 1485 O O . ASP A 1 200 ? -9.432 8.537 11.988 1.00 76.12 200 ASP A O 1
ATOM 1489 N N . ARG A 1 201 ? -11.322 9.131 10.916 1.00 75.19 201 ARG A N 1
ATOM 1490 C CA . ARG A 1 201 ? -10.989 8.481 9.654 1.00 75.19 201 ARG A CA 1
ATOM 1491 C C . ARG A 1 201 ? -10.543 9.549 8.667 1.00 75.19 201 ARG A C 1
ATOM 1493 O O . ARG A 1 201 ? -11.357 10.229 8.052 1.00 75.19 201 ARG A O 1
ATOM 1500 N N . THR A 1 202 ? -9.232 9.653 8.478 1.00 81.44 202 THR A N 1
ATOM 1501 C CA . THR A 1 202 ? -8.680 10.453 7.386 1.00 81.44 202 THR A CA 1
ATOM 1502 C C . THR A 1 202 ? -8.826 9.679 6.079 1.00 81.44 202 THR A C 1
ATOM 1504 O O . THR A 1 202 ? -8.051 8.760 5.804 1.00 81.44 202 THR A O 1
ATOM 1507 N N . ASP A 1 203 ? -9.835 10.034 5.290 1.00 84.12 203 ASP A N 1
ATOM 1508 C CA . ASP A 1 203 ? -10.000 9.521 3.934 1.00 84.12 203 ASP A CA 1
ATOM 1509 C C . ASP A 1 203 ? -9.158 10.347 2.959 1.00 84.12 203 ASP A C 1
ATOM 1511 O O . ASP A 1 203 ? -9.219 11.578 2.941 1.00 84.12 203 ASP A O 1
ATOM 1515 N N . PHE A 1 204 ? -8.374 9.660 2.129 1.00 90.31 204 PHE A N 1
ATOM 1516 C CA . PHE A 1 204 ? -7.602 10.285 1.062 1.00 90.31 204 PHE A CA 1
ATOM 1517 C C . PHE A 1 204 ? -8.228 9.940 -0.296 1.00 90.31 204 PHE A C 1
ATOM 1519 O O . PHE A 1 204 ? -8.517 8.767 -0.545 1.00 90.31 204 PHE A O 1
ATOM 1526 N N . PRO A 1 205 ? -8.440 10.918 -1.195 1.00 94.31 205 PRO A N 1
ATOM 1527 C CA . PRO A 1 205 ? -8.988 10.646 -2.522 1.00 94.31 205 PRO A CA 1
ATOM 1528 C C . PRO A 1 205 ? -8.012 9.804 -3.351 1.00 94.31 205 PRO A C 1
ATOM 1530 O O . PRO A 1 205 ? -6.807 9.885 -3.156 1.00 94.31 205 PRO A O 1
ATOM 1533 N N . ASN A 1 206 ? -8.486 9.029 -4.324 1.00 95.25 206 ASN A N 1
ATOM 1534 C CA . ASN A 1 206 ? -7.565 8.398 -5.272 1.00 95.25 206 ASN A CA 1
ATOM 1535 C C . ASN A 1 206 ? -7.021 9.460 -6.238 1.00 95.25 206 ASN A C 1
ATOM 1537 O O . ASN A 1 206 ? -7.801 10.109 -6.936 1.00 95.25 206 ASN A O 1
ATOM 1541 N N . VAL A 1 207 ? -5.698 9.620 -6.295 1.00 97.25 207 VAL A N 1
ATOM 1542 C CA . VAL A 1 207 ? -5.031 10.618 -7.151 1.00 97.25 207 VAL A CA 1
ATOM 1543 C C . VAL A 1 207 ? -4.065 9.915 -8.097 1.00 97.25 207 VAL A C 1
ATOM 1545 O O . VAL A 1 207 ? -3.481 8.892 -7.758 1.00 97.25 207 VAL A O 1
ATOM 1548 N N . THR A 1 208 ? -3.920 10.423 -9.319 1.00 96.88 208 THR A N 1
ATOM 1549 C CA . THR A 1 208 ? -2.942 9.919 -10.290 1.00 96.88 208 THR A CA 1
ATOM 1550 C C . THR A 1 208 ? -2.102 11.072 -10.801 1.00 96.88 208 THR A C 1
ATOM 1552 O O . THR A 1 208 ? -2.647 12.038 -11.330 1.00 96.88 208 THR A O 1
ATOM 1555 N N . TYR A 1 209 ? -0.787 10.933 -10.688 1.00 96.25 209 TYR A N 1
ATOM 1556 C CA . TYR A 1 209 ? 0.184 11.869 -11.229 1.00 96.25 209 TYR A CA 1
ATOM 1557 C C . TYR A 1 209 ? 0.868 11.277 -12.454 1.00 96.25 209 TYR A C 1
ATOM 1559 O O . TYR A 1 209 ? 1.237 10.098 -12.465 1.00 96.25 209 TYR A O 1
ATOM 1567 N N . ASP A 1 210 ? 1.058 12.110 -13.472 1.00 93.69 210 ASP A N 1
ATOM 1568 C CA . ASP A 1 210 ? 2.034 11.842 -14.520 1.00 93.69 210 ASP A CA 1
ATOM 1569 C C . ASP A 1 210 ? 3.410 12.226 -13.981 1.00 93.69 210 ASP A C 1
ATOM 1571 O O . ASP A 1 210 ? 3.671 13.382 -13.655 1.00 93.69 210 ASP A O 1
ATOM 1575 N N . VAL A 1 211 ? 4.264 11.225 -13.829 1.00 93.62 211 VAL A N 1
ATOM 1576 C CA . VAL A 1 211 ? 5.599 11.363 -13.254 1.00 93.62 211 VAL A CA 1
ATOM 1577 C C . VAL A 1 211 ? 6.668 10.933 -14.251 1.00 93.62 211 VAL A C 1
ATOM 1579 O O . VAL A 1 211 ? 7.755 10.505 -13.863 1.00 93.62 211 VAL A O 1
ATOM 1582 N N . GLN A 1 212 ? 6.354 11.007 -15.548 1.00 90.75 212 GLN A N 1
ATOM 1583 C CA . GLN A 1 212 ? 7.282 10.664 -16.612 1.00 90.75 212 GLN A CA 1
ATOM 1584 C C . GLN A 1 212 ? 8.572 11.484 -16.504 1.00 90.75 212 GLN A C 1
ATOM 1586 O O . GLN A 1 212 ? 8.577 12.709 -16.670 1.00 90.75 212 GLN A O 1
ATOM 1591 N N . ASN A 1 213 ? 9.687 10.779 -16.306 1.00 84.00 213 ASN A N 1
ATOM 1592 C CA . ASN A 1 213 ? 11.011 11.364 -16.396 1.00 84.00 213 ASN A CA 1
ATOM 1593 C C . ASN A 1 213 ? 11.408 11.516 -17.872 1.00 84.00 213 ASN A C 1
ATOM 1595 O O . ASN A 1 213 ? 11.704 10.541 -18.559 1.00 84.00 213 ASN A O 1
ATOM 1599 N N . TRP A 1 214 ? 11.426 12.745 -18.390 1.00 82.69 214 TRP A N 1
ATOM 1600 C CA . TRP A 1 214 ? 11.735 13.007 -19.804 1.00 82.69 214 TRP A CA 1
ATOM 1601 C C . TRP A 1 214 ? 13.191 12.709 -20.206 1.00 82.69 214 TRP A C 1
ATOM 1603 O O . TRP A 1 214 ? 13.510 12.766 -21.397 1.00 82.69 214 TRP A O 1
ATOM 1613 N N . GLN A 1 215 ? 14.080 12.416 -19.253 1.00 78.38 215 GLN A N 1
ATOM 1614 C CA . GLN A 1 215 ? 15.452 11.972 -19.521 1.00 78.38 215 GLN A CA 1
ATOM 1615 C C . GLN A 1 215 ? 15.484 10.514 -19.976 1.00 78.38 215 GLN A C 1
ATOM 1617 O O . GLN A 1 215 ? 16.305 10.146 -20.808 1.00 78.38 215 GLN A O 1
ATOM 1622 N N . GLU A 1 216 ? 14.556 9.703 -19.475 1.00 77.12 216 GLU A N 1
ATOM 1623 C CA . GLU A 1 216 ? 14.445 8.277 -19.799 1.00 77.12 216 GLU A CA 1
ATOM 1624 C C . GLU A 1 216 ? 13.725 8.043 -21.135 1.00 77.12 216 GLU A C 1
ATOM 1626 O O . GLU A 1 216 ? 13.599 6.913 -21.607 1.00 77.12 216 GLU A O 1
ATOM 1631 N N . VAL A 1 217 ? 13.242 9.121 -21.759 1.00 80.50 217 VAL A N 1
ATOM 1632 C CA . VAL A 1 217 ? 12.372 9.081 -22.928 1.00 80.50 217 VAL A CA 1
ATOM 1633 C C . VAL A 1 217 ? 13.066 9.786 -24.088 1.00 80.50 217 VAL A C 1
ATOM 1635 O O . VAL A 1 217 ? 13.382 10.978 -23.974 1.00 80.50 217 VAL A O 1
ATOM 1638 N N . PRO A 1 218 ? 13.277 9.097 -25.227 1.00 80.50 218 PRO A N 1
ATOM 1639 C CA . PRO A 1 218 ? 13.806 9.725 -26.430 1.00 80.50 218 PRO A CA 1
ATOM 1640 C C . PRO A 1 218 ? 13.029 11.000 -26.766 1.00 80.50 218 PRO A C 1
ATOM 1642 O O . PRO A 1 218 ? 11.805 11.023 -26.655 1.00 80.50 218 PRO A O 1
ATOM 1645 N N . LEU A 1 219 ? 13.721 12.058 -27.201 1.00 76.81 219 LEU A N 1
ATOM 1646 C CA . LEU A 1 219 ? 13.107 13.368 -27.462 1.00 76.81 219 LEU A CA 1
ATOM 1647 C C . LEU A 1 219 ? 11.879 13.279 -28.387 1.00 76.81 219 LEU A C 1
ATOM 1649 O O . LEU A 1 219 ? 10.884 13.957 -28.152 1.00 76.81 219 LEU A O 1
ATOM 1653 N N . CYS A 1 220 ? 11.924 12.401 -29.393 1.00 75.62 220 CYS A N 1
ATOM 1654 C CA . CYS A 1 220 ? 10.830 12.150 -30.336 1.00 75.62 220 CYS A CA 1
ATOM 1655 C C . CYS A 1 220 ? 9.623 11.400 -29.740 1.00 75.62 220 CYS A C 1
ATOM 1657 O O . CYS A 1 220 ? 8.590 11.297 -30.395 1.00 75.62 220 CYS A O 1
ATOM 1659 N N . CYS A 1 221 ? 9.742 10.875 -28.521 1.00 75.12 221 CYS A N 1
ATOM 1660 C CA . CYS A 1 221 ? 8.719 10.088 -27.837 1.00 75.12 221 CYS A CA 1
ATOM 1661 C C . CYS A 1 221 ? 8.237 10.724 -26.525 1.00 75.12 221 CYS A C 1
ATOM 1663 O O . CYS A 1 221 ? 7.422 10.122 -25.826 1.00 75.12 221 CYS A O 1
ATOM 1665 N N . ARG A 1 222 ? 8.711 11.926 -26.170 1.00 78.19 222 ARG A N 1
ATOM 1666 C CA . ARG A 1 222 ? 8.239 12.646 -24.976 1.00 78.19 222 ARG A CA 1
ATOM 1667 C C . ARG A 1 222 ? 6.750 12.969 -25.114 1.00 78.19 222 ARG A C 1
ATOM 1669 O O . ARG A 1 222 ? 6.328 13.486 -26.144 1.00 78.19 222 ARG A O 1
ATOM 1676 N N . GLY A 1 223 ? 5.960 12.634 -24.093 1.00 73.62 223 GLY A N 1
ATOM 1677 C CA . GLY A 1 223 ? 4.498 12.757 -24.125 1.00 73.62 223 GLY A CA 1
ATOM 1678 C C . GLY A 1 223 ? 3.770 11.684 -24.948 1.00 73.62 223 GLY A C 1
ATOM 1679 O O . GLY A 1 223 ? 2.549 11.740 -25.063 1.00 73.62 223 GLY A O 1
ATOM 1680 N N . SER A 1 224 ? 4.481 10.705 -25.518 1.00 83.00 224 SER A N 1
ATOM 1681 C CA . SER A 1 224 ? 3.852 9.531 -26.135 1.00 83.00 224 SER A CA 1
ATOM 1682 C C . SER A 1 224 ? 3.318 8.593 -25.061 1.00 83.00 224 SER A C 1
ATOM 1684 O O . SER A 1 224 ? 4.059 8.244 -24.154 1.00 83.00 224 SER A O 1
ATOM 1686 N N . GLU A 1 225 ? 2.097 8.075 -25.205 1.00 83.19 225 GLU A N 1
ATOM 1687 C CA . GLU A 1 225 ? 1.541 7.065 -24.286 1.00 83.19 225 GLU A CA 1
ATOM 1688 C C . GLU A 1 225 ? 2.348 5.752 -24.244 1.00 83.19 225 GLU A C 1
ATOM 1690 O O . GLU A 1 225 ? 2.207 4.959 -23.308 1.00 83.19 225 GLU A O 1
ATOM 1695 N N . SER A 1 226 ? 3.195 5.511 -25.252 1.00 82.69 226 SER A N 1
ATOM 1696 C CA . SER A 1 226 ? 4.114 4.368 -25.287 1.00 82.69 226 SER A CA 1
ATOM 1697 C C . SER A 1 226 ? 5.238 4.481 -24.258 1.00 82.69 226 SER A C 1
ATOM 1699 O O . SER A 1 226 ? 5.825 3.463 -23.899 1.00 82.69 226 SER A O 1
ATOM 1701 N N . TYR A 1 227 ? 5.527 5.698 -23.791 1.00 86.06 227 TYR A N 1
ATOM 1702 C CA . TYR A 1 227 ? 6.404 5.971 -22.664 1.00 86.06 227 TYR A CA 1
ATOM 1703 C C . TYR A 1 227 ? 5.561 6.643 -21.585 1.00 86.06 227 TYR A C 1
ATOM 1705 O O . TYR A 1 227 ? 5.178 7.795 -21.731 1.00 86.06 227 TYR A O 1
ATOM 1713 N N . ALA A 1 228 ? 5.225 5.951 -20.508 1.00 90.50 228 ALA A N 1
ATOM 1714 C CA . ALA A 1 228 ? 4.369 6.532 -19.481 1.00 90.50 228 ALA A CA 1
ATOM 1715 C C . ALA A 1 228 ? 4.806 6.057 -18.106 1.00 90.50 228 ALA A C 1
ATOM 1717 O O . ALA A 1 228 ? 4.756 4.859 -17.831 1.00 90.50 228 ALA A O 1
ATOM 1718 N N . SER A 1 229 ? 5.163 7.004 -17.240 1.00 92.56 229 SER A N 1
ATOM 1719 C CA . SER A 1 229 ? 5.371 6.734 -15.820 1.00 92.56 229 SER A CA 1
ATOM 1720 C C . SER A 1 229 ? 4.251 7.400 -15.036 1.00 92.56 229 SER A C 1
ATOM 1722 O O . SER A 1 229 ? 4.114 8.620 -15.058 1.00 92.56 229 SER A O 1
ATOM 1724 N N . LYS A 1 230 ? 3.416 6.605 -14.370 1.00 94.75 230 LYS A N 1
ATOM 1725 C CA . LYS A 1 230 ? 2.278 7.082 -13.580 1.00 94.75 230 LYS A CA 1
ATOM 1726 C C . LYS A 1 230 ? 2.444 6.677 -12.128 1.00 94.75 230 LYS A C 1
ATOM 1728 O O . LYS A 1 230 ? 2.749 5.521 -11.836 1.00 94.75 230 LYS A O 1
ATOM 1733 N N . LEU A 1 231 ? 2.198 7.620 -11.227 1.00 96.00 231 LEU A N 1
ATOM 1734 C CA . LEU A 1 231 ? 2.128 7.378 -9.792 1.00 96.00 231 LEU A CA 1
ATOM 1735 C C . LEU A 1 231 ? 0.673 7.512 -9.350 1.00 96.00 231 LEU A C 1
ATOM 1737 O O . LEU A 1 231 ? 0.119 8.608 -9.326 1.00 96.00 231 LEU A O 1
ATOM 1741 N N . HIS A 1 232 ? 0.055 6.391 -9.006 1.00 96.00 232 HIS A N 1
ATOM 1742 C CA . HIS A 1 232 ? -1.288 6.346 -8.450 1.00 96.00 232 HIS A CA 1
ATOM 1743 C C . HIS A 1 232 ? -1.197 6.282 -6.924 1.00 96.00 232 HIS A C 1
ATOM 1745 O O . HIS A 1 232 ? -0.548 5.392 -6.372 1.00 96.00 232 HIS A O 1
ATOM 1751 N N . LEU A 1 233 ? -1.846 7.220 -6.245 1.00 96.25 233 LEU A N 1
ATOM 1752 C CA . LEU A 1 233 ? -2.024 7.222 -4.799 1.00 96.25 233 LEU A CA 1
ATOM 1753 C C . LEU A 1 233 ? -3.414 6.657 -4.495 1.00 96.25 233 LEU A C 1
ATOM 1755 O O . LEU A 1 233 ? -4.407 7.385 -4.560 1.00 96.25 233 LEU A O 1
ATOM 1759 N N . GLU A 1 234 ? -3.487 5.351 -4.232 1.00 93.81 234 GLU A N 1
ATOM 1760 C CA . GLU A 1 234 ? -4.731 4.667 -3.862 1.00 93.81 234 GLU A CA 1
ATOM 1761 C C . GLU A 1 234 ? -5.013 4.836 -2.349 1.00 93.81 234 GLU A C 1
ATOM 1763 O O . GLU A 1 234 ? -4.246 5.467 -1.621 1.00 93.81 234 GLU A O 1
ATOM 1768 N N . GLU A 1 235 ? -6.119 4.286 -1.840 1.00 89.69 235 GLU A N 1
ATOM 1769 C CA . GLU A 1 235 ? -6.514 4.440 -0.427 1.00 89.69 235 GLU A CA 1
ATOM 1770 C C . GLU A 1 235 ? -5.456 3.908 0.561 1.00 89.69 235 GLU A C 1
ATOM 1772 O O . GLU A 1 235 ? -5.239 4.522 1.597 1.00 89.69 235 GLU A O 1
ATOM 1777 N N . PHE A 1 236 ? -4.772 2.794 0.259 1.00 85.62 236 PHE A N 1
ATOM 1778 C CA . PHE A 1 236 ? -3.846 2.127 1.200 1.00 85.62 236 PHE A CA 1
ATOM 1779 C C . PHE A 1 236 ? -2.438 1.868 0.657 1.00 85.62 236 PHE A C 1
ATOM 1781 O O . PHE A 1 236 ? -1.543 1.479 1.415 1.00 85.62 236 PHE A O 1
ATOM 1788 N N . GLU A 1 237 ? -2.229 2.062 -0.639 1.00 91.00 237 GLU A N 1
ATOM 1789 C CA . GLU A 1 237 ? -0.955 1.797 -1.290 1.00 91.00 237 GLU A CA 1
ATOM 1790 C C . GLU A 1 237 ? -0.685 2.786 -2.419 1.00 91.00 237 GLU A C 1
ATOM 1792 O O . GLU A 1 237 ? -1.593 3.392 -2.987 1.00 91.00 237 GLU A O 1
ATOM 1797 N N . ILE A 1 238 ? 0.593 2.940 -2.744 1.00 94.12 238 ILE A N 1
ATOM 1798 C CA . ILE A 1 238 ? 1.015 3.572 -3.985 1.00 94.12 238 ILE A CA 1
ATOM 1799 C C . ILE A 1 238 ? 1.105 2.507 -5.070 1.00 94.12 238 ILE A C 1
ATOM 1801 O O . ILE A 1 238 ? 1.545 1.388 -4.803 1.00 94.12 238 ILE A O 1
ATOM 1805 N N . LYS A 1 239 ? 0.741 2.867 -6.297 1.00 93.25 239 LYS A N 1
ATOM 1806 C CA . LYS A 1 239 ? 1.013 2.076 -7.495 1.00 93.25 239 LYS A CA 1
ATOM 1807 C C . LYS A 1 239 ? 1.821 2.920 -8.468 1.00 93.25 239 LYS A C 1
ATOM 1809 O O . LYS A 1 239 ? 1.324 3.898 -9.019 1.00 93.25 239 LYS A O 1
ATOM 1814 N N . PHE A 1 240 ? 3.058 2.519 -8.702 1.00 93.25 240 PHE A N 1
ATOM 1815 C CA . PHE A 1 240 ? 3.920 3.084 -9.723 1.00 93.25 240 PHE A CA 1
ATOM 1816 C C . PHE A 1 240 ? 3.855 2.207 -10.972 1.00 93.25 240 PHE A C 1
ATOM 1818 O O . PHE A 1 240 ? 4.095 1.006 -10.910 1.00 93.25 240 PHE A O 1
ATOM 1825 N N . THR A 1 241 ? 3.488 2.789 -12.105 1.00 91.62 241 THR A N 1
ATOM 1826 C CA . THR A 1 241 ? 3.459 2.104 -13.402 1.00 91.62 241 THR A CA 1
ATOM 1827 C C . THR A 1 241 ? 4.472 2.774 -14.303 1.00 91.62 241 THR A C 1
ATOM 1829 O O . THR A 1 241 ? 4.345 3.971 -14.527 1.00 91.62 241 THR A O 1
ATOM 1832 N N . ASN A 1 242 ? 5.442 2.033 -14.829 1.00 90.50 242 ASN A N 1
ATOM 1833 C CA . ASN A 1 242 ? 6.357 2.518 -15.854 1.00 90.50 242 ASN A CA 1
ATOM 1834 C C . ASN A 1 242 ? 6.183 1.671 -17.112 1.00 90.50 242 ASN A C 1
ATOM 1836 O O . ASN A 1 242 ? 6.264 0.444 -17.082 1.00 90.50 242 ASN A O 1
ATOM 1840 N N . ARG A 1 243 ? 5.912 2.334 -18.227 1.00 88.06 243 ARG A N 1
ATOM 1841 C CA . ARG A 1 243 ? 5.738 1.718 -19.531 1.00 88.06 243 ARG A CA 1
ATOM 1842 C C . ARG A 1 243 ? 6.737 2.320 -20.494 1.00 88.06 243 ARG A C 1
ATOM 1844 O O . ARG A 1 243 ? 6.823 3.536 -20.615 1.00 88.06 243 ARG A O 1
ATOM 1851 N N . THR A 1 244 ? 7.408 1.453 -21.232 1.00 85.38 244 THR A N 1
ATOM 1852 C CA . THR A 1 244 ? 8.159 1.777 -22.440 1.00 85.38 244 THR A CA 1
ATOM 1853 C C . THR A 1 244 ? 7.698 0.836 -23.562 1.00 85.38 244 THR A C 1
ATOM 1855 O O . THR A 1 244 ? 6.994 -0.144 -23.297 1.00 85.38 244 THR A O 1
ATOM 1858 N N . PRO A 1 245 ? 8.103 1.055 -24.824 1.00 78.56 245 PRO A N 1
ATOM 1859 C CA . PRO A 1 245 ? 7.844 0.097 -25.898 1.00 78.56 245 PRO A CA 1
ATOM 1860 C C . PRO A 1 245 ? 8.463 -1.288 -25.655 1.00 78.56 245 PRO A C 1
ATOM 1862 O O . PRO A 1 245 ? 8.016 -2.269 -26.241 1.00 78.56 245 PRO A O 1
ATOM 1865 N N . CYS A 1 246 ? 9.501 -1.368 -24.818 1.00 76.12 246 CYS A N 1
ATOM 1866 C CA . CYS A 1 246 ? 10.289 -2.583 -24.618 1.00 76.12 246 CYS A CA 1
ATOM 1867 C C . CYS A 1 246 ? 9.941 -3.325 -23.323 1.00 76.12 246 CYS A C 1
ATOM 1869 O O . CYS A 1 246 ? 10.220 -4.515 -23.208 1.00 76.12 246 CYS A O 1
ATOM 1871 N N . TYR A 1 247 ? 9.382 -2.636 -22.332 1.00 79.94 247 TYR A N 1
ATOM 1872 C CA . TYR A 1 247 ? 9.039 -3.236 -21.050 1.00 79.94 247 TYR A CA 1
ATOM 1873 C C . TYR A 1 247 ? 7.915 -2.465 -20.371 1.00 79.94 247 TYR A C 1
ATOM 1875 O O . TYR A 1 247 ? 7.763 -1.255 -20.553 1.00 79.94 247 TYR A O 1
ATOM 1883 N N . GLN A 1 248 ? 7.163 -3.168 -19.534 1.00 83.50 248 GLN A N 1
ATOM 1884 C CA . GLN A 1 248 ? 6.238 -2.553 -18.598 1.00 83.50 248 GLN A CA 1
ATOM 1885 C C . GLN A 1 248 ? 6.523 -3.106 -17.209 1.00 83.50 248 GLN A C 1
ATOM 1887 O O . GLN A 1 248 ? 6.570 -4.322 -17.018 1.00 83.50 248 GLN A O 1
ATOM 1892 N N . THR A 1 249 ? 6.691 -2.208 -16.247 1.00 83.88 249 THR A N 1
ATOM 1893 C CA . THR A 1 249 ? 6.748 -2.540 -14.830 1.00 83.88 249 THR A CA 1
ATOM 1894 C C . THR A 1 249 ? 5.569 -1.903 -14.116 1.00 83.88 249 THR A C 1
ATOM 1896 O O . THR A 1 249 ? 5.176 -0.765 -14.378 1.00 83.88 249 THR A O 1
ATOM 1899 N N . ASN A 1 250 ? 4.986 -2.662 -13.201 1.00 87.50 250 ASN A N 1
ATOM 1900 C CA . ASN A 1 250 ? 4.070 -2.141 -12.207 1.00 87.50 250 ASN A CA 1
ATOM 1901 C C . ASN A 1 250 ? 4.703 -2.443 -10.843 1.00 87.50 250 ASN A C 1
ATOM 1903 O O . ASN A 1 250 ? 5.379 -3.457 -10.689 1.00 87.50 250 ASN A O 1
ATOM 1907 N N . SER A 1 251 ? 4.566 -1.533 -9.889 1.00 85.94 251 SER A N 1
ATOM 1908 C CA . SER A 1 251 ? 5.077 -1.697 -8.532 1.00 85.94 251 SER A CA 1
ATOM 1909 C C . SER A 1 251 ? 4.071 -1.123 -7.551 1.00 85.94 251 SER A C 1
ATOM 1911 O O . SER A 1 251 ? 3.729 0.059 -7.619 1.00 85.94 251 SER A O 1
ATOM 1913 N N . ARG A 1 252 ? 3.583 -1.963 -6.643 1.00 88.38 252 ARG A N 1
ATOM 1914 C CA . ARG A 1 252 ? 2.647 -1.595 -5.578 1.00 88.38 252 ARG A CA 1
ATOM 1915 C C . ARG A 1 252 ? 3.304 -1.652 -4.208 1.00 88.38 252 ARG A C 1
ATOM 1917 O O . ARG A 1 252 ? 3.883 -2.676 -3.847 1.00 88.38 252 ARG A O 1
ATOM 1924 N N . ARG A 1 253 ? 3.166 -0.590 -3.408 1.00 87.31 253 ARG A N 1
ATOM 1925 C CA . ARG A 1 253 ? 3.702 -0.540 -2.035 1.00 87.31 253 ARG A CA 1
ATOM 1926 C C . ARG A 1 253 ? 2.711 0.081 -1.045 1.00 87.31 253 ARG A C 1
ATOM 1928 O O . ARG A 1 253 ? 2.299 1.224 -1.241 1.00 87.31 253 ARG A O 1
ATOM 1935 N N . PRO A 1 254 ? 2.342 -0.620 0.044 1.00 88.12 254 PRO A N 1
ATOM 1936 C CA . PRO A 1 254 ? 1.564 -0.042 1.136 1.00 88.12 254 PRO A CA 1
ATOM 1937 C C . PRO A 1 254 ? 2.253 1.175 1.758 1.00 88.12 254 PRO A C 1
ATOM 1939 O O . PRO A 1 254 ? 3.468 1.165 1.956 1.00 88.12 254 PRO A O 1
ATOM 1942 N N . TYR A 1 255 ? 1.478 2.175 2.187 1.00 91.00 255 TYR A N 1
ATOM 1943 C CA . TYR A 1 255 ? 2.027 3.371 2.851 1.00 91.00 255 TYR A CA 1
ATOM 1944 C C . TYR A 1 255 ? 2.865 3.047 4.098 1.00 91.00 255 TYR A C 1
ATOM 1946 O O . TYR A 1 255 ? 3.843 3.730 4.392 1.00 91.00 255 TYR A O 1
ATOM 1954 N N . ALA A 1 256 ? 2.518 1.968 4.805 1.00 84.06 256 ALA A N 1
ATOM 1955 C CA . ALA A 1 256 ? 3.245 1.468 5.97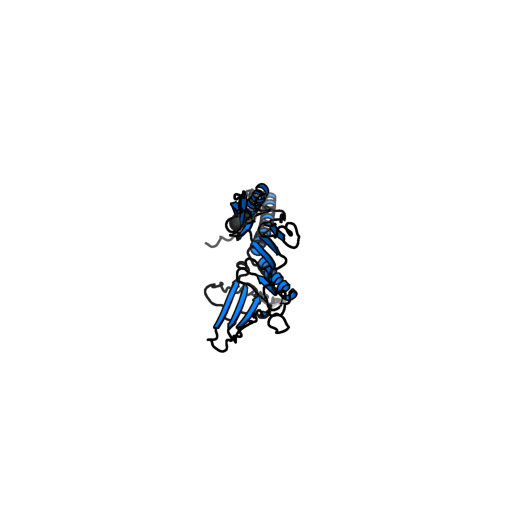4 1.00 84.06 256 ALA A CA 1
ATOM 1956 C C . ALA A 1 256 ? 4.663 0.964 5.676 1.00 84.06 256 ALA A C 1
ATOM 1958 O O . ALA A 1 256 ? 5.489 0.911 6.584 1.00 84.06 256 ALA A O 1
ATOM 1959 N N . GLN A 1 257 ? 4.930 0.593 4.424 1.00 85.56 257 GLN A N 1
ATOM 1960 C CA . GLN A 1 257 ? 6.214 0.063 3.973 1.00 85.56 257 GLN A CA 1
ATOM 1961 C C . GLN A 1 257 ? 7.048 1.110 3.235 1.00 85.56 257 GLN A C 1
ATOM 1963 O O . GLN A 1 257 ? 8.164 0.810 2.830 1.00 85.56 257 GLN A O 1
ATOM 1968 N N . LEU A 1 258 ? 6.543 2.337 3.065 1.00 89.19 258 LEU A N 1
ATOM 1969 C CA . LEU A 1 258 ? 7.333 3.386 2.438 1.00 89.19 258 LEU A CA 1
ATOM 1970 C C . LEU A 1 258 ? 8.514 3.760 3.336 1.00 89.19 258 LEU A C 1
ATOM 1972 O O . LEU A 1 258 ? 8.331 4.171 4.490 1.00 89.19 258 LEU A O 1
ATOM 1976 N N . GLY A 1 259 ? 9.715 3.648 2.765 1.00 87.88 259 GLY A N 1
ATOM 1977 C CA . GLY A 1 259 ? 10.961 4.172 3.311 1.00 87.88 259 GLY A CA 1
ATOM 1978 C C . GLY A 1 259 ? 10.944 5.698 3.404 1.00 87.88 259 GLY A C 1
ATOM 1979 O O . GLY A 1 259 ? 9.921 6.315 3.704 1.00 87.88 259 GLY A O 1
ATOM 1980 N N . VAL A 1 260 ? 12.078 6.354 3.192 1.00 88.88 260 VAL A N 1
ATOM 1981 C CA . VAL A 1 260 ? 12.111 7.824 3.202 1.00 88.88 260 VAL A CA 1
ATOM 1982 C C . VAL A 1 260 ? 11.218 8.362 2.076 1.00 88.88 260 VAL A C 1
ATOM 1984 O O . VAL A 1 260 ? 11.270 7.867 0.953 1.00 88.88 260 VAL A O 1
ATOM 1987 N N . VAL A 1 261 ? 10.365 9.331 2.424 1.00 92.94 261 VAL A N 1
ATOM 1988 C CA . VAL A 1 261 ? 9.600 10.154 1.482 1.00 92.94 261 VAL A CA 1
ATOM 1989 C C . VAL A 1 261 ? 10.089 11.575 1.694 1.00 92.94 261 VAL A C 1
ATOM 1991 O O . VAL A 1 261 ? 9.769 12.189 2.713 1.00 92.94 261 VAL A O 1
ATOM 1994 N N . ALA A 1 262 ? 10.932 12.058 0.791 1.00 90.88 262 ALA A N 1
ATOM 1995 C CA . ALA A 1 262 ? 11.535 13.378 0.905 1.00 90.88 262 ALA A CA 1
ATOM 1996 C C . ALA A 1 262 ? 11.690 14.023 -0.467 1.00 90.88 262 ALA A C 1
ATOM 1998 O O . ALA A 1 262 ? 11.961 13.348 -1.462 1.00 90.88 262 ALA A O 1
ATOM 1999 N N . GLU A 1 263 ? 11.533 15.342 -0.495 1.00 91.94 263 GLU A N 1
ATOM 2000 C CA . GLU A 1 263 ? 11.993 16.147 -1.616 1.00 91.94 263 GLU A CA 1
ATOM 2001 C C . GLU A 1 263 ? 13.524 16.125 -1.647 1.00 91.94 263 GLU A C 1
ATOM 2003 O O . GLU A 1 263 ? 14.185 16.194 -0.606 1.00 91.94 263 GLU A O 1
ATOM 2008 N N . GLN A 1 264 ? 14.081 15.995 -2.843 1.00 89.94 264 GLN A N 1
ATOM 2009 C CA . GLN A 1 264 ? 15.510 16.064 -3.086 1.00 89.94 264 GLN A CA 1
ATOM 2010 C C . GLN A 1 264 ? 15.787 17.025 -4.222 1.00 89.94 264 GLN A C 1
ATOM 2012 O O . GLN A 1 264 ? 15.220 16.887 -5.308 1.00 89.94 264 GLN A O 1
ATOM 2017 N N . ASP A 1 265 ? 16.728 17.930 -3.987 1.00 88.38 265 ASP A N 1
ATOM 2018 C CA . ASP A 1 265 ? 17.368 18.653 -5.070 1.00 88.38 265 ASP A CA 1
ATOM 2019 C C . ASP A 1 265 ? 18.200 17.654 -5.877 1.00 88.38 265 ASP A C 1
ATOM 2021 O O . ASP A 1 265 ? 18.982 16.862 -5.339 1.00 88.38 265 ASP A O 1
ATOM 2025 N N . VAL A 1 266 ? 18.003 17.662 -7.186 1.00 83.94 266 VAL A N 1
ATOM 2026 C CA . VAL A 1 266 ? 18.720 16.809 -8.124 1.00 83.94 266 VAL A CA 1
ATOM 2027 C C . VAL A 1 266 ? 19.348 17.675 -9.189 1.00 83.94 266 VAL A C 1
ATOM 2029 O O . VAL A 1 266 ? 18.689 18.464 -9.861 1.00 83.94 266 VAL A O 1
ATOM 2032 N N . GLU A 1 267 ? 20.647 17.495 -9.371 1.00 80.56 267 GLU A N 1
ATOM 2033 C CA . GLU A 1 267 ? 21.316 18.002 -10.554 1.00 80.56 267 GLU A CA 1
ATOM 2034 C C . GLU A 1 267 ? 20.886 17.135 -11.729 1.00 80.56 267 GLU A C 1
ATOM 2036 O O . GLU A 1 267 ? 21.149 15.931 -11.775 1.00 80.56 267 GLU A O 1
ATOM 2041 N N . VAL A 1 268 ? 20.166 17.747 -12.661 1.00 72.19 268 VAL A N 1
ATOM 2042 C CA . VAL A 1 268 ? 19.693 17.079 -13.862 1.00 72.19 268 VAL A CA 1
ATOM 2043 C C . VAL A 1 268 ? 20.782 17.286 -14.908 1.00 72.19 268 VAL A C 1
ATOM 2045 O O . VAL A 1 268 ? 20.910 18.397 -15.438 1.00 72.19 268 VAL A O 1
ATOM 2048 N N . PRO A 1 269 ? 21.611 16.265 -15.208 1.00 67.50 269 PRO A N 1
ATOM 2049 C CA . PRO A 1 269 ? 22.602 16.406 -16.259 1.00 67.50 269 PRO A CA 1
ATOM 2050 C C . PRO A 1 269 ? 21.872 16.733 -17.560 1.00 67.50 269 PRO A C 1
ATOM 2052 O O . PRO A 1 269 ? 20.830 16.141 -17.868 1.00 67.50 269 PRO A O 1
ATOM 2055 N N . CYS A 1 270 ? 22.388 17.695 -18.324 1.00 66.62 270 CYS A N 1
ATOM 2056 C CA . CYS A 1 270 ? 21.833 17.966 -19.639 1.00 66.62 270 CYS A CA 1
ATOM 2057 C C . CYS A 1 270 ? 21.843 16.652 -20.434 1.00 66.62 270 CYS A C 1
ATOM 2059 O O . CYS A 1 270 ? 22.892 16.042 -20.621 1.00 66.62 270 CYS A O 1
ATOM 2061 N N . ALA A 1 271 ? 20.662 16.181 -20.846 1.00 59.34 271 ALA A N 1
ATOM 2062 C CA . ALA A 1 271 ? 20.461 14.846 -21.424 1.00 59.34 271 ALA A CA 1
ATOM 2063 C C . ALA A 1 271 ? 21.148 14.643 -22.788 1.00 59.34 271 ALA A C 1
ATOM 2065 O O . ALA A 1 271 ? 21.013 13.592 -23.408 1.00 59.34 271 ALA A O 1
ATOM 2066 N N . TYR A 1 272 ? 21.861 15.655 -23.270 1.00 57.56 272 TYR A N 1
ATOM 2067 C CA . TYR A 1 272 ? 22.637 15.601 -24.483 1.00 57.56 272 TYR A CA 1
ATOM 2068 C C . TYR A 1 272 ? 24.042 16.086 -24.169 1.00 57.56 272 TYR A C 1
ATOM 2070 O O . TYR A 1 272 ? 24.210 17.123 -23.533 1.00 57.56 272 TYR A O 1
ATOM 2078 N N . ASP A 1 273 ? 25.022 15.387 -24.733 1.00 49.66 273 ASP A N 1
ATOM 2079 C CA . ASP A 1 273 ? 26.414 15.798 -24.966 1.00 49.66 273 ASP A CA 1
ATOM 2080 C C . ASP A 1 273 ? 26.526 17.112 -25.788 1.00 49.66 273 ASP A C 1
ATOM 2082 O O . ASP A 1 273 ? 27.482 17.353 -26.520 1.00 49.66 273 ASP A O 1
ATOM 2086 N N . CYS A 1 274 ? 25.523 17.990 -25.721 1.00 52.12 274 CYS A N 1
ATOM 2087 C CA . CYS A 1 274 ? 25.602 19.362 -26.170 1.00 52.12 274 CYS A CA 1
ATOM 2088 C C . CYS A 1 274 ? 26.541 20.072 -25.193 1.00 52.12 274 CYS A C 1
ATOM 2090 O O . CYS A 1 274 ? 26.141 20.425 -24.085 1.00 52.12 274 CYS A O 1
ATOM 2092 N N . CYS A 1 275 ? 27.806 20.203 -25.599 1.00 47.75 275 CYS A N 1
ATOM 2093 C CA . CYS A 1 275 ? 28.984 20.550 -24.794 1.00 47.75 275 CYS A CA 1
ATOM 2094 C C . CYS A 1 275 ? 28.976 21.935 -24.100 1.00 47.75 275 CYS A C 1
ATOM 2096 O O . CYS A 1 275 ? 30.035 22.523 -23.895 1.00 47.75 275 CYS A O 1
ATOM 2098 N N . SER A 1 276 ? 27.820 22.499 -23.760 1.00 59.78 276 SER A N 1
ATOM 2099 C CA . SER A 1 276 ? 27.693 23.862 -23.235 1.00 59.78 276 SER A CA 1
ATOM 2100 C C . SER A 1 276 ? 26.482 24.092 -22.323 1.00 59.78 276 SER A C 1
ATOM 2102 O O . SER A 1 276 ? 26.201 25.237 -21.976 1.00 59.78 276 SER A O 1
ATOM 2104 N N . CYS A 1 277 ? 25.764 23.047 -21.908 1.00 58.38 277 CYS A N 1
ATOM 2105 C CA . CYS A 1 277 ? 24.644 23.187 -20.979 1.00 58.38 277 CYS A CA 1
ATOM 2106 C C . CYS A 1 277 ? 25.094 22.862 -19.549 1.00 58.38 277 CYS A C 1
ATOM 2108 O O . CYS A 1 277 ? 25.439 21.718 -19.255 1.00 58.38 277 CYS A O 1
ATOM 2110 N N . GLU A 1 278 ? 25.078 23.856 -18.661 1.00 66.06 278 GLU A N 1
ATOM 2111 C CA . GLU A 1 278 ? 25.233 23.621 -17.222 1.00 66.06 278 GLU A CA 1
ATOM 2112 C C . GLU A 1 278 ? 24.071 22.748 -16.702 1.00 66.06 278 GLU A C 1
ATOM 2114 O O . GLU A 1 278 ? 22.968 22.810 -17.263 1.00 66.06 278 GLU A O 1
ATOM 2119 N N . PRO A 1 279 ? 24.291 21.915 -15.665 1.00 67.50 279 PRO A N 1
ATOM 2120 C CA . PRO A 1 279 ? 23.213 21.184 -15.013 1.00 67.50 279 PRO A CA 1
ATOM 2121 C C . PRO A 1 279 ? 22.116 22.161 -14.598 1.00 67.50 279 PRO A C 1
ATOM 2123 O O . PRO A 1 279 ? 22.380 23.158 -13.924 1.00 67.50 279 PRO A O 1
ATOM 2126 N N . VAL A 1 280 ? 20.881 21.885 -15.003 1.00 70.88 280 VAL A N 1
ATOM 2127 C CA . VAL A 1 280 ? 19.740 22.648 -14.503 1.00 70.88 280 VAL A CA 1
ATOM 2128 C C . VAL A 1 280 ? 19.358 22.002 -13.177 1.00 70.88 280 VAL A C 1
ATOM 2130 O O . VAL A 1 280 ? 19.153 20.788 -13.119 1.00 70.88 280 VAL A O 1
ATOM 2133 N N . GLY A 1 281 ? 19.320 22.784 -12.098 1.00 77.25 281 GLY A N 1
ATOM 2134 C CA . GLY A 1 281 ? 18.782 22.302 -10.827 1.00 77.25 281 GLY A CA 1
ATOM 2135 C C . GLY A 1 281 ? 17.332 21.857 -11.022 1.00 77.25 281 GLY A C 1
ATOM 2136 O O . GLY A 1 281 ? 16.545 22.573 -11.641 1.00 77.25 281 GLY A O 1
ATOM 2137 N N . GLY A 1 282 ? 16.996 20.667 -10.538 1.00 83.62 282 GLY A N 1
ATOM 2138 C CA . GLY A 1 282 ? 15.643 20.123 -10.552 1.00 83.62 282 GLY A CA 1
ATOM 2139 C C . GLY A 1 282 ? 15.271 19.532 -9.198 1.00 83.62 282 GLY A C 1
ATOM 2140 O O . GLY A 1 282 ? 16.098 19.437 -8.295 1.00 83.62 282 GLY A O 1
ATOM 2141 N N . HIS A 1 283 ? 14.018 19.105 -9.073 1.00 89.06 283 HIS A N 1
ATOM 2142 C CA . HIS A 1 283 ? 13.474 18.499 -7.861 1.00 89.06 283 HIS A CA 1
ATOM 2143 C C . HIS A 1 283 ? 12.995 17.075 -8.132 1.00 89.06 283 HIS A C 1
ATOM 2145 O O . HIS A 1 283 ? 12.376 16.785 -9.157 1.00 89.06 283 HIS A O 1
ATOM 2151 N N . ALA A 1 284 ? 13.246 16.179 -7.189 1.00 90.50 284 ALA A N 1
ATOM 2152 C CA . ALA A 1 284 ? 12.754 14.812 -7.192 1.00 90.50 284 ALA A CA 1
ATOM 2153 C C . ALA A 1 284 ? 12.015 14.521 -5.891 1.00 90.50 284 ALA A C 1
ATOM 2155 O O . ALA A 1 284 ? 12.313 15.102 -4.850 1.00 90.50 284 ALA A O 1
ATOM 2156 N N . VAL A 1 285 ? 11.106 13.555 -5.932 1.00 93.12 285 VAL A N 1
ATOM 2157 C CA . VAL A 1 285 ? 10.607 12.907 -4.719 1.00 93.12 285 VAL A CA 1
ATOM 2158 C C . VAL A 1 285 ? 11.290 11.555 -4.606 1.00 93.12 285 VAL A C 1
ATOM 2160 O O . VAL A 1 285 ? 11.116 10.701 -5.476 1.00 93.12 285 VAL A O 1
ATOM 2163 N N . GLU A 1 286 ? 12.084 11.352 -3.558 1.00 91.31 286 GLU A N 1
ATOM 2164 C CA . GLU A 1 286 ? 12.579 10.019 -3.229 1.00 91.31 286 GLU A CA 1
ATOM 2165 C C . GLU A 1 286 ? 11.458 9.234 -2.552 1.00 91.31 286 GLU A C 1
ATOM 2167 O O . GLU A 1 286 ? 10.891 9.676 -1.554 1.00 91.31 286 GLU A O 1
ATOM 2172 N N . VAL A 1 287 ? 11.148 8.066 -3.105 1.00 89.88 287 VAL A N 1
ATOM 2173 C CA . VAL A 1 287 ? 10.206 7.102 -2.551 1.00 89.88 287 VAL A CA 1
ATOM 2174 C C . VAL A 1 287 ? 10.924 5.766 -2.467 1.00 89.88 287 VAL A C 1
ATOM 2176 O O . VAL A 1 287 ? 11.012 5.033 -3.450 1.00 89.88 287 VAL A O 1
ATOM 2179 N N . ASP A 1 288 ? 11.452 5.459 -1.282 1.00 83.00 288 ASP A N 1
ATOM 2180 C CA . ASP A 1 288 ? 12.100 4.173 -0.994 1.00 83.00 288 ASP A CA 1
ATOM 2181 C C . ASP A 1 288 ? 13.219 3.815 -1.998 1.00 83.00 288 ASP A C 1
ATOM 2183 O O . ASP A 1 288 ? 13.224 2.754 -2.628 1.00 83.00 288 ASP A O 1
ATOM 2187 N N . GLY A 1 289 ? 14.132 4.769 -2.208 1.00 82.38 289 GLY A N 1
ATOM 2188 C CA . GLY A 1 289 ? 15.246 4.665 -3.152 1.00 82.38 289 GLY A CA 1
ATOM 2189 C C . GLY A 1 289 ? 14.887 4.919 -4.622 1.00 82.38 289 GLY A C 1
ATOM 2190 O O . GLY A 1 289 ? 15.790 5.070 -5.444 1.00 82.38 289 GLY A O 1
ATOM 2191 N N . VAL A 1 290 ? 13.600 5.007 -4.979 1.00 84.75 290 VAL A N 1
ATOM 2192 C CA . VAL A 1 290 ? 13.159 5.374 -6.334 1.00 84.75 290 VAL A CA 1
ATOM 2193 C C . VAL A 1 290 ? 12.967 6.884 -6.415 1.00 84.75 290 VAL A C 1
ATOM 2195 O O . VAL A 1 290 ? 12.237 7.465 -5.616 1.00 84.75 290 VAL A O 1
ATOM 2198 N N . ARG A 1 291 ? 13.595 7.533 -7.399 1.00 89.19 291 ARG A N 1
ATOM 2199 C CA . ARG A 1 291 ? 13.433 8.972 -7.638 1.00 89.19 291 ARG A CA 1
ATOM 2200 C C . ARG A 1 291 ? 12.309 9.223 -8.633 1.00 89.19 291 ARG A C 1
ATOM 2202 O O . ARG A 1 291 ? 12.379 8.801 -9.782 1.00 89.19 291 ARG A O 1
ATOM 2209 N N . VAL A 1 292 ? 11.291 9.944 -8.189 1.00 90.06 292 VAL A N 1
ATOM 2210 C CA . VAL A 1 292 ? 10.164 10.390 -9.003 1.00 90.06 292 VAL A CA 1
ATOM 2211 C C . VAL A 1 292 ? 10.454 11.818 -9.470 1.00 90.06 292 VAL A C 1
ATOM 2213 O O . VAL A 1 292 ? 10.540 12.725 -8.646 1.00 90.06 292 VAL A O 1
ATOM 2216 N N . GLN A 1 293 ? 10.646 12.013 -10.778 1.00 90.12 293 GLN A N 1
ATOM 2217 C CA . GLN A 1 293 ? 11.078 13.284 -11.384 1.00 90.12 293 GLN A CA 1
ATOM 2218 C C . GLN A 1 293 ? 10.153 13.690 -12.546 1.00 90.12 293 GLN A C 1
ATOM 2220 O O . GLN A 1 293 ? 10.503 13.495 -13.715 1.00 90.12 293 GLN A O 1
ATOM 2225 N N . PRO A 1 294 ? 8.966 14.255 -12.263 1.00 88.19 294 PRO A N 1
ATOM 2226 C CA . PRO A 1 294 ? 8.066 14.747 -13.300 1.00 88.19 294 PRO A CA 1
ATOM 2227 C C . PRO A 1 294 ? 8.768 15.792 -14.176 1.00 88.19 294 PRO A C 1
ATOM 2229 O O . PRO A 1 294 ? 9.354 16.745 -13.663 1.00 88.19 294 PRO A O 1
ATOM 2232 N N . ARG A 1 295 ? 8.742 15.602 -15.502 1.00 85.38 295 ARG A N 1
ATOM 2233 C CA . ARG A 1 295 ? 9.281 16.551 -16.500 1.00 85.38 295 ARG A CA 1
ATOM 2234 C C . ARG A 1 295 ? 10.695 17.067 -16.185 1.00 85.38 295 ARG A C 1
ATOM 2236 O O . ARG A 1 295 ? 10.947 18.267 -16.243 1.00 85.38 295 ARG A O 1
ATOM 2243 N N . LEU A 1 296 ? 11.629 16.161 -15.878 1.00 82.19 296 LEU A N 1
ATOM 2244 C CA . LEU A 1 296 ? 13.017 16.491 -15.494 1.00 82.19 296 LEU A CA 1
ATOM 2245 C C . LEU A 1 296 ? 13.135 17.231 -14.156 1.00 82.19 296 LEU A C 1
ATOM 2247 O O . LEU A 1 296 ? 14.079 17.983 -13.956 1.00 82.19 296 LEU A O 1
ATOM 2251 N N . GLY A 1 297 ? 12.160 17.094 -13.261 1.00 80.19 297 GLY A N 1
ATOM 2252 C CA . GLY A 1 297 ? 12.176 17.803 -11.984 1.00 80.19 297 GLY A CA 1
ATOM 2253 C C . GLY A 1 297 ? 12.014 19.319 -12.107 1.00 80.19 297 GLY A C 1
ATOM 2254 O O . GLY A 1 297 ? 12.268 20.031 -11.141 1.00 80.19 297 GLY A O 1
ATOM 2255 N N . MET A 1 298 ? 11.589 19.823 -13.271 1.00 82.88 298 MET A N 1
ATOM 2256 C CA . MET A 1 298 ? 11.294 21.248 -13.466 1.00 82.88 298 MET A CA 1
ATOM 2257 C C . MET A 1 298 ? 9.963 21.667 -12.826 1.00 82.88 298 MET A C 1
ATOM 2259 O O . MET A 1 298 ? 9.698 22.856 -12.673 1.00 82.88 298 MET A O 1
ATOM 2263 N N . GLU A 1 299 ? 9.112 20.709 -12.451 1.00 89.06 299 GLU A N 1
ATOM 2264 C CA . GLU A 1 299 ? 7.831 20.967 -11.790 1.00 89.06 299 GLU A CA 1
ATOM 2265 C C . GLU A 1 299 ? 7.968 20.880 -10.265 1.00 89.06 299 GLU A C 1
ATOM 2267 O O . GLU A 1 299 ? 7.416 19.984 -9.627 1.00 89.06 299 GLU A O 1
ATOM 2272 N N . THR A 1 300 ? 8.706 21.821 -9.670 1.00 90.88 300 THR A N 1
ATOM 2273 C CA . THR A 1 300 ? 8.965 21.873 -8.219 1.00 90.88 300 THR A CA 1
ATOM 2274 C C . THR A 1 300 ? 7.682 21.793 -7.390 1.00 90.88 300 THR A C 1
ATOM 2276 O O . THR A 1 300 ? 7.595 20.989 -6.466 1.00 90.88 300 THR A O 1
ATOM 2279 N N . GLU A 1 301 ? 6.651 22.564 -7.752 1.00 93.44 301 GLU A N 1
ATOM 2280 C CA . GLU A 1 301 ? 5.362 22.563 -7.043 1.00 93.44 301 GLU A CA 1
ATOM 2281 C C . GLU A 1 301 ? 4.674 21.190 -7.092 1.00 93.44 301 GLU A C 1
ATOM 2283 O O . GLU A 1 301 ? 4.051 20.764 -6.115 1.00 93.44 301 GLU A O 1
ATOM 2288 N N . LEU A 1 302 ? 4.813 20.461 -8.207 1.00 94.31 302 LEU A N 1
ATOM 2289 C CA . LEU A 1 302 ? 4.270 19.113 -8.339 1.00 94.31 302 LEU A CA 1
ATOM 2290 C C . LEU A 1 302 ? 5.050 18.122 -7.470 1.00 94.31 302 LEU A C 1
ATOM 2292 O O . LEU A 1 302 ? 4.431 17.334 -6.758 1.00 94.31 302 LEU A 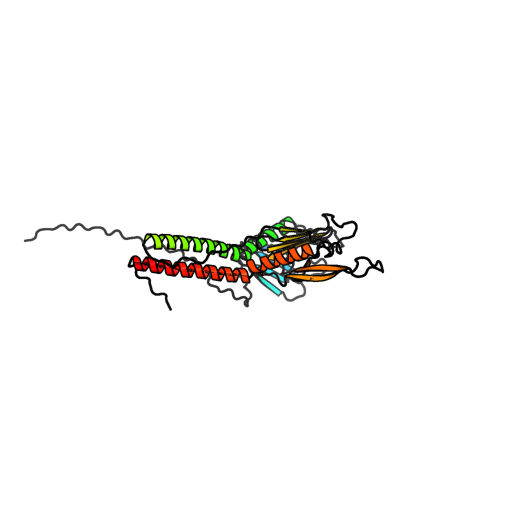O 1
ATOM 2296 N N . CYS A 1 303 ? 6.386 18.183 -7.472 1.00 93.94 303 CYS A N 1
ATOM 2297 C CA . CYS A 1 303 ? 7.223 17.369 -6.586 1.00 93.94 303 CYS A CA 1
ATOM 2298 C C . CYS A 1 303 ? 6.880 17.611 -5.110 1.00 93.94 303 CYS A C 1
ATOM 2300 O O . CYS A 1 303 ? 6.678 16.656 -4.362 1.00 93.94 303 CYS A O 1
ATOM 2302 N N . GLN A 1 304 ? 6.728 18.873 -4.705 1.00 94.25 304 GLN A N 1
ATOM 2303 C CA . GLN A 1 304 ? 6.324 19.245 -3.348 1.00 94.25 304 GLN A CA 1
ATOM 2304 C C . GLN A 1 304 ? 4.936 18.712 -2.997 1.00 94.25 304 GLN A C 1
ATOM 2306 O O . GLN A 1 304 ? 4.749 18.136 -1.924 1.00 94.25 304 GLN A O 1
ATOM 2311 N N . THR A 1 305 ? 3.977 18.840 -3.917 1.00 95.75 305 THR A N 1
ATOM 2312 C CA . THR A 1 305 ? 2.621 18.304 -3.741 1.00 95.75 305 THR A CA 1
ATOM 2313 C C . THR A 1 305 ? 2.656 16.789 -3.542 1.00 95.75 305 THR A C 1
ATOM 2315 O O . THR A 1 305 ? 2.080 16.284 -2.579 1.00 95.75 305 THR A O 1
ATOM 2318 N N . ILE A 1 306 ? 3.387 16.063 -4.396 1.00 96.00 306 ILE A N 1
ATOM 2319 C CA . ILE A 1 306 ? 3.534 14.605 -4.307 1.00 96.00 306 ILE A CA 1
ATOM 2320 C C . ILE A 1 306 ? 4.200 14.205 -2.983 1.00 96.00 306 ILE A C 1
ATOM 2322 O O . ILE A 1 306 ? 3.696 13.316 -2.296 1.00 96.00 306 ILE A O 1
ATOM 2326 N N . ALA A 1 307 ? 5.304 14.854 -2.599 1.00 95.38 307 ALA A N 1
ATOM 2327 C CA . ALA A 1 307 ? 6.029 14.550 -1.365 1.00 95.38 307 ALA A CA 1
ATOM 2328 C C . ALA A 1 307 ? 5.165 14.798 -0.120 1.00 95.38 307 ALA A C 1
ATOM 2330 O O . ALA A 1 307 ? 5.086 13.941 0.762 1.00 95.38 307 ALA A O 1
ATOM 2331 N N . MET A 1 308 ? 4.474 15.941 -0.070 1.00 95.75 308 MET A N 1
ATOM 2332 C CA . MET A 1 308 ? 3.566 16.294 1.020 1.00 95.75 308 MET A CA 1
ATOM 2333 C C . MET A 1 308 ? 2.420 15.286 1.137 1.00 95.75 308 MET A C 1
ATOM 2335 O O . MET A 1 308 ? 2.131 14.808 2.235 1.00 95.75 308 MET A O 1
ATOM 2339 N N . GLU A 1 309 ? 1.782 14.928 0.021 1.00 96.12 309 GLU A N 1
ATOM 2340 C CA . GLU A 1 309 ? 0.651 14.003 0.024 1.00 96.12 309 GLU A CA 1
ATOM 2341 C C . GLU A 1 309 ? 1.074 12.579 0.406 1.00 96.12 309 GLU A C 1
ATOM 2343 O O . GLU A 1 309 ? 0.435 11.945 1.250 1.00 96.12 309 GLU A O 1
ATOM 2348 N N . LEU A 1 310 ? 2.193 12.088 -0.137 1.00 95.19 310 LEU A N 1
ATOM 2349 C CA . LEU A 1 310 ? 2.768 10.797 0.242 1.00 95.19 310 LEU A CA 1
ATOM 2350 C C . LEU A 1 310 ? 3.132 10.747 1.725 1.00 95.19 310 LEU A C 1
ATOM 2352 O O . LEU A 1 310 ? 2.828 9.759 2.395 1.00 95.19 310 LEU A O 1
ATOM 2356 N N . GLN A 1 311 ? 3.751 11.805 2.253 1.00 94.75 311 GLN A N 1
ATOM 2357 C CA . GLN A 1 311 ? 4.125 11.874 3.660 1.00 94.75 311 GLN A CA 1
ATOM 2358 C C . GLN A 1 311 ? 2.889 11.936 4.568 1.00 94.75 311 GLN A C 1
ATOM 2360 O O . GLN A 1 311 ? 2.848 11.247 5.589 1.00 94.75 311 GLN A O 1
ATOM 2365 N N . ALA A 1 312 ? 1.854 12.692 4.188 1.00 93.69 312 ALA A N 1
ATOM 2366 C CA . ALA A 1 312 ? 0.592 12.750 4.924 1.00 93.69 312 ALA A CA 1
ATOM 2367 C C . ALA A 1 312 ? -0.078 11.368 4.994 1.00 93.69 312 ALA A C 1
ATOM 2369 O O . ALA A 1 312 ? -0.430 10.900 6.081 1.00 93.69 312 ALA A O 1
ATOM 2370 N N . ARG A 1 313 ? -0.168 10.666 3.857 1.00 94.06 313 ARG A N 1
ATOM 2371 C CA . ARG A 1 313 ? -0.694 9.295 3.795 1.00 94.06 313 ARG A CA 1
ATOM 2372 C C . ARG A 1 313 ? 0.162 8.321 4.590 1.00 94.06 313 ARG A C 1
ATOM 2374 O O . ARG A 1 313 ? -0.373 7.540 5.367 1.00 94.06 313 ARG A O 1
ATOM 2381 N N . LYS A 1 314 ? 1.490 8.392 4.478 1.00 91.50 314 LYS A N 1
ATOM 2382 C CA . LYS A 1 314 ? 2.418 7.567 5.264 1.00 91.50 314 LYS A CA 1
ATOM 2383 C C . LYS A 1 314 ? 2.208 7.736 6.769 1.00 91.50 314 LYS A C 1
ATOM 2385 O O . LYS A 1 314 ? 2.203 6.744 7.494 1.00 91.50 314 LYS A O 1
ATOM 2390 N N . VAL A 1 315 ? 2.008 8.958 7.257 1.00 89.50 315 VAL A N 1
ATOM 2391 C CA . VAL A 1 315 ? 1.763 9.207 8.686 1.00 89.50 315 VAL A CA 1
ATOM 2392 C C . VAL A 1 315 ? 0.381 8.708 9.117 1.00 89.50 315 VAL A C 1
ATOM 2394 O O . VAL A 1 315 ? 0.270 8.075 10.166 1.00 89.50 315 VAL A O 1
ATOM 2397 N N . ALA A 1 316 ? -0.657 8.960 8.317 1.00 87.06 316 ALA A N 1
ATOM 2398 C CA . ALA A 1 316 ? -2.040 8.611 8.652 1.00 87.06 316 ALA A CA 1
ATOM 2399 C C . ALA A 1 316 ? -2.365 7.114 8.487 1.00 87.06 316 ALA A C 1
ATOM 2401 O O . ALA A 1 316 ? -3.197 6.570 9.213 1.00 87.06 316 ALA A O 1
ATOM 2402 N N . LEU A 1 317 ? -1.713 6.441 7.539 1.00 85.31 317 LEU A N 1
ATOM 2403 C CA . LEU A 1 317 ? -2.028 5.073 7.112 1.00 85.31 317 LEU A CA 1
ATOM 2404 C C . LEU A 1 317 ? -0.878 4.089 7.342 1.00 85.31 317 LEU A C 1
ATOM 2406 O O . LEU A 1 317 ? -1.088 2.879 7.287 1.00 85.31 317 LEU A O 1
ATOM 2410 N N . GLY A 1 318 ? 0.333 4.584 7.596 1.00 82.88 318 GLY A N 1
ATOM 2411 C CA . GLY A 1 318 ? 1.479 3.740 7.905 1.00 82.88 318 GLY A CA 1
ATOM 2412 C C . GLY A 1 318 ? 1.461 3.194 9.331 1.00 82.88 318 GLY A C 1
ATOM 2413 O O . GLY A 1 318 ? 0.460 3.282 10.039 1.00 82.88 318 GLY A O 1
ATOM 2414 N N . ASN A 1 319 ? 2.596 2.655 9.785 1.00 77.94 319 ASN A N 1
ATOM 2415 C CA . ASN A 1 319 ? 2.710 2.034 11.114 1.00 77.94 319 ASN A CA 1
ATOM 2416 C C . ASN A 1 319 ? 2.282 2.980 12.248 1.00 77.94 319 ASN A C 1
ATOM 2418 O O . ASN A 1 319 ? 1.629 2.558 13.195 1.00 77.94 319 ASN A O 1
ATOM 2422 N N . ILE A 1 320 ? 2.590 4.275 12.124 1.00 74.25 320 ILE A N 1
ATOM 2423 C CA . ILE A 1 320 ? 2.179 5.297 13.097 1.00 74.25 320 ILE A CA 1
ATOM 2424 C C . ILE A 1 320 ? 0.652 5.431 13.130 1.00 74.25 320 ILE A C 1
ATOM 2426 O O . ILE A 1 320 ? 0.059 5.446 14.205 1.00 74.25 320 ILE A O 1
ATOM 2430 N N . GLY A 1 321 ? 0.011 5.494 11.963 1.00 75.12 321 GLY A N 1
ATOM 2431 C CA . GLY A 1 321 ? -1.444 5.536 11.850 1.00 75.12 321 GLY A CA 1
ATOM 2432 C C . GLY A 1 321 ? -2.110 4.291 12.431 1.00 75.12 321 GLY A C 1
ATOM 2433 O O . GLY A 1 321 ? -3.096 4.396 13.154 1.00 75.12 321 GLY A O 1
ATOM 2434 N N . GLN A 1 322 ? -1.536 3.113 12.183 1.00 78.31 322 GLN A N 1
ATOM 2435 C CA . GLN A 1 322 ? -2.025 1.857 12.756 1.00 78.31 322 GLN A CA 1
ATOM 2436 C C . GLN A 1 322 ? -1.917 1.835 14.284 1.00 78.31 322 GLN A C 1
ATOM 2438 O O . GLN A 1 322 ? -2.874 1.445 14.950 1.00 78.31 322 GLN A O 1
ATOM 2443 N N . LEU A 1 323 ? -0.799 2.305 14.847 1.00 78.56 323 LEU A N 1
ATOM 2444 C CA . LEU A 1 323 ? -0.627 2.418 16.297 1.00 78.56 323 LEU A CA 1
ATOM 2445 C C . LEU A 1 323 ? -1.647 3.381 16.911 1.00 78.56 323 LEU A C 1
ATOM 2447 O O . LEU A 1 323 ? -2.336 3.003 17.854 1.00 78.56 323 LEU A O 1
ATOM 2451 N N . LYS A 1 324 ? -1.825 4.572 16.324 1.00 78.81 324 LYS A N 1
ATOM 2452 C CA . LYS A 1 324 ? -2.828 5.550 16.779 1.00 78.81 324 LYS A CA 1
ATOM 2453 C C . LYS A 1 324 ? -4.249 4.988 16.741 1.00 78.81 324 LYS A C 1
ATOM 2455 O O . LYS A 1 324 ? -5.016 5.187 17.677 1.00 78.81 324 LYS A O 1
ATOM 2460 N N . LYS A 1 325 ? -4.601 4.244 15.689 1.00 80.44 325 LYS A N 1
ATOM 2461 C CA . LYS A 1 325 ? -5.899 3.555 15.607 1.00 80.44 325 LYS A CA 1
ATOM 2462 C C . LYS A 1 325 ? -6.036 2.472 16.672 1.00 80.44 325 LYS A C 1
ATOM 2464 O O . LYS A 1 325 ? -7.103 2.329 17.259 1.00 80.44 325 LYS A O 1
ATOM 2469 N N . GLY A 1 326 ? -4.968 1.725 16.948 1.00 82.88 326 GLY A N 1
ATOM 2470 C CA . GLY A 1 326 ? -4.931 0.761 18.047 1.00 82.88 326 GLY A CA 1
ATOM 2471 C C . GLY A 1 326 ? -5.178 1.416 19.409 1.00 82.88 326 GLY A C 1
ATOM 2472 O O . GLY A 1 326 ? -5.952 0.889 20.206 1.00 82.88 326 GLY A O 1
ATOM 2473 N N . GLU A 1 327 ? -4.582 2.584 19.652 1.00 84.81 327 GLU A N 1
ATOM 2474 C CA . GLU A 1 327 ? -4.809 3.383 20.863 1.00 84.81 327 GLU A CA 1
ATOM 2475 C C . GLU A 1 327 ? -6.264 3.859 20.962 1.00 84.81 327 GLU A C 1
ATOM 2477 O O . GLU A 1 327 ? -6.902 3.624 21.985 1.00 84.81 327 GLU A O 1
ATOM 2482 N N . GLN A 1 328 ? -6.830 4.411 19.883 1.00 85.25 328 GLN A N 1
ATOM 2483 C CA . GLN A 1 328 ? -8.240 4.820 19.845 1.00 85.25 328 GLN A CA 1
ATOM 2484 C C . GLN A 1 328 ? -9.189 3.644 20.115 1.00 85.25 328 GLN A C 1
ATOM 2486 O O . GLN A 1 328 ? -10.103 3.762 20.928 1.00 85.25 328 GLN A O 1
ATOM 2491 N N . ILE A 1 329 ? -8.962 2.487 19.478 1.00 86.81 329 ILE A N 1
ATOM 2492 C CA . ILE A 1 329 ? -9.741 1.261 19.719 1.00 86.81 329 ILE A CA 1
ATOM 2493 C C . ILE A 1 329 ? -9.678 0.864 21.192 1.00 86.81 329 ILE A C 1
ATOM 2495 O O . ILE A 1 329 ? -10.714 0.567 21.786 1.00 86.81 329 ILE A O 1
ATOM 2499 N N . ARG A 1 330 ? -8.482 0.873 21.789 1.00 86.75 330 ARG A N 1
ATOM 2500 C CA . ARG A 1 330 ? -8.302 0.558 23.209 1.00 86.75 330 ARG A CA 1
ATOM 2501 C C . ARG A 1 330 ? -9.100 1.515 24.096 1.00 86.75 330 ARG A C 1
ATOM 2503 O O . ARG A 1 330 ? -9.744 1.061 25.036 1.00 86.75 330 ARG A O 1
ATOM 2510 N N . ASP A 1 331 ? -9.098 2.804 23.784 1.00 87.00 331 ASP A N 1
ATOM 2511 C CA . ASP A 1 331 ? -9.826 3.803 24.565 1.00 87.00 331 ASP A CA 1
ATOM 2512 C C . ASP A 1 331 ? -11.349 3.609 24.459 1.00 87.00 331 ASP A C 1
ATOM 2514 O O . ASP A 1 331 ? -12.042 3.662 25.475 1.00 87.00 331 ASP A O 1
ATOM 2518 N N . VAL A 1 332 ? -11.870 3.278 23.268 1.00 86.62 332 VAL A N 1
ATOM 2519 C CA . VAL A 1 332 ? -13.292 2.923 23.092 1.00 86.62 332 VAL A CA 1
ATOM 2520 C C . VAL A 1 332 ? -13.657 1.668 23.891 1.00 86.62 332 VAL A C 1
ATOM 2522 O O . VAL A 1 332 ? -14.716 1.629 24.516 1.00 86.62 332 VAL A O 1
ATOM 2525 N N . VAL A 1 333 ? -12.793 0.647 23.908 1.00 87.94 333 VAL A N 1
ATOM 2526 C CA . VAL A 1 333 ? -13.021 -0.573 24.703 1.00 87.94 333 VAL A CA 1
ATOM 2527 C C . VAL A 1 333 ? -13.060 -0.252 26.194 1.00 87.94 333 VAL A C 1
ATOM 2529 O O . VAL A 1 333 ? -14.007 -0.649 26.863 1.00 87.94 333 VAL A O 1
ATOM 2532 N N . ASN A 1 334 ? -12.092 0.510 26.707 1.00 87.75 334 ASN A N 1
ATOM 2533 C CA . ASN A 1 334 ? -12.058 0.910 28.116 1.00 87.75 334 ASN A CA 1
ATOM 2534 C C . ASN A 1 334 ? -13.318 1.698 28.516 1.00 87.75 334 ASN A C 1
ATOM 2536 O O . ASN A 1 334 ? -13.880 1.492 29.597 1.00 87.75 334 ASN A O 1
ATOM 2540 N N . HIS A 1 335 ? -13.789 2.582 27.630 1.00 85.94 335 HIS A N 1
ATOM 2541 C CA . HIS A 1 335 ? -15.035 3.321 27.824 1.00 85.94 335 HIS A CA 1
ATOM 2542 C C . HIS A 1 335 ? -16.256 2.392 27.872 1.00 85.94 335 HIS A C 1
ATOM 2544 O O . HIS A 1 335 ? -17.098 2.504 28.767 1.00 85.94 335 HIS A O 1
ATOM 2550 N N . ALA A 1 336 ? -16.334 1.440 26.941 1.00 85.31 336 ALA A N 1
ATOM 2551 C CA . ALA A 1 336 ? -17.402 0.448 26.902 1.00 85.31 336 ALA A CA 1
ATOM 2552 C C . ALA A 1 336 ? -17.400 -0.453 28.151 1.00 85.31 336 ALA A C 1
ATOM 2554 O O . ALA A 1 336 ? -18.466 -0.700 28.712 1.00 85.31 336 ALA A O 1
ATOM 2555 N N . GLU A 1 337 ? -16.226 -0.895 28.622 1.00 88.19 337 GLU A N 1
ATOM 2556 C CA . GLU A 1 337 ? -16.076 -1.661 29.870 1.00 88.19 337 GLU A CA 1
ATOM 2557 C C . GLU A 1 337 ? -16.621 -0.861 31.064 1.00 88.19 337 GLU A C 1
ATOM 2559 O O . GLU A 1 337 ? -17.516 -1.333 31.766 1.00 88.19 337 GLU A O 1
ATOM 2564 N N . THR A 1 338 ? -16.176 0.388 31.231 1.00 88.00 338 THR A N 1
ATOM 2565 C CA . THR A 1 338 ? -16.604 1.262 32.340 1.00 88.00 338 THR A CA 1
ATOM 2566 C C . THR A 1 338 ? -18.113 1.535 32.311 1.00 88.00 338 THR A C 1
ATOM 2568 O O . THR A 1 338 ? -18.795 1.476 33.338 1.00 88.00 338 THR A O 1
ATOM 2571 N N . SER A 1 339 ? -18.664 1.809 31.126 1.00 86.38 339 SER A N 1
ATOM 2572 C CA . SER A 1 339 ? -20.096 2.074 30.946 1.00 86.38 339 SER A CA 1
ATOM 2573 C C . SER A 1 339 ? -20.944 0.839 31.247 1.00 86.38 339 SER A C 1
ATOM 2575 O O . SER A 1 339 ? -21.985 0.935 31.903 1.00 86.38 339 SER A O 1
ATOM 2577 N N . LEU A 1 340 ? -20.488 -0.337 30.812 1.00 88.75 340 LEU A N 1
ATOM 2578 C CA . LEU A 1 340 ? -21.156 -1.601 31.093 1.00 88.75 340 LEU A CA 1
ATOM 2579 C C . LEU A 1 340 ? -21.149 -1.918 32.593 1.00 88.75 340 LEU A C 1
ATOM 2581 O O . LEU A 1 340 ? -22.197 -2.270 33.135 1.00 88.75 340 LEU A O 1
ATOM 2585 N N . GLU A 1 341 ? -20.015 -1.747 33.276 1.00 88.44 341 GLU A N 1
ATOM 2586 C CA . GLU A 1 341 ? -19.910 -1.934 34.728 1.00 88.44 341 GLU A CA 1
ATOM 2587 C C . GLU A 1 341 ? -20.880 -1.022 35.491 1.00 88.44 341 GLU A C 1
ATOM 2589 O O . GLU A 1 341 ? -21.605 -1.487 36.376 1.00 88.44 341 GLU A O 1
ATOM 2594 N N . ALA A 1 342 ? -20.971 0.255 35.107 1.00 87.69 342 ALA A N 1
ATOM 2595 C CA . ALA A 1 342 ? -21.884 1.211 35.730 1.00 87.69 342 ALA A CA 1
ATOM 2596 C C . ALA A 1 342 ? -23.363 0.811 35.549 1.00 87.69 342 ALA A C 1
ATOM 2598 O O . ALA A 1 342 ? -24.161 0.886 36.492 1.00 87.69 342 ALA A O 1
ATOM 2599 N N . ILE A 1 343 ? -23.732 0.327 34.357 1.00 88.94 343 ILE A N 1
ATOM 2600 C CA . ILE A 1 343 ? -25.076 -0.200 34.079 1.00 88.94 343 ILE A CA 1
ATOM 2601 C C . ILE A 1 343 ? -25.346 -1.460 34.912 1.00 88.94 343 ILE A C 1
ATOM 2603 O O . ILE A 1 343 ? -26.406 -1.568 35.535 1.00 88.94 343 ILE A O 1
ATOM 2607 N N . MET A 1 344 ? -24.407 -2.409 34.952 1.00 89.81 344 MET A N 1
ATOM 2608 C CA . MET A 1 344 ? -24.553 -3.659 35.707 1.00 89.81 344 MET A CA 1
ATOM 2609 C C . MET A 1 344 ? -24.720 -3.398 37.206 1.00 89.81 344 MET A C 1
ATOM 2611 O O . MET A 1 344 ? -25.626 -3.964 37.824 1.00 89.81 344 MET A O 1
ATOM 2615 N N . LEU A 1 345 ? -23.932 -2.474 37.766 1.00 89.88 345 LEU A N 1
ATOM 2616 C CA . LEU A 1 345 ? -24.044 -2.043 39.158 1.00 89.88 345 LEU A CA 1
ATOM 2617 C C . LEU A 1 345 ? -25.433 -1.464 39.453 1.00 89.88 345 LEU A C 1
ATOM 2619 O O . LEU A 1 345 ? -26.061 -1.829 40.449 1.00 89.88 345 LEU A O 1
ATOM 2623 N N . LYS A 1 346 ? -25.958 -0.608 38.566 1.00 91.31 346 LYS A N 1
ATOM 2624 C CA . LYS A 1 346 ? -27.303 -0.026 38.709 1.00 91.31 346 LYS A CA 1
ATOM 2625 C C . LYS A 1 346 ? -28.409 -1.083 38.664 1.00 91.31 346 LYS A C 1
ATOM 2627 O O . LYS A 1 346 ? -29.438 -0.915 39.319 1.00 91.31 346 LYS A O 1
ATOM 2632 N N . LEU A 1 347 ? -28.206 -2.157 37.904 1.00 92.62 347 LEU A N 1
ATOM 2633 C CA . LEU A 1 347 ? -29.128 -3.290 37.811 1.00 92.62 347 LEU A CA 1
ATOM 2634 C C . LEU A 1 347 ? -28.968 -4.302 38.959 1.00 92.62 347 LEU A C 1
ATOM 2636 O O . LEU A 1 347 ? -29.740 -5.256 39.027 1.00 92.62 347 LEU A O 1
ATOM 2640 N N . GLY A 1 348 ? -27.998 -4.108 39.859 1.00 92.88 348 GLY A N 1
ATOM 2641 C CA . GLY A 1 348 ? -27.713 -5.036 40.955 1.00 92.88 348 GLY A CA 1
ATOM 2642 C C . GLY A 1 348 ? -27.098 -6.362 40.496 1.00 92.88 348 GLY A C 1
ATOM 2643 O O . GLY A 1 348 ? -27.165 -7.350 41.226 1.00 92.88 348 GLY A O 1
ATOM 2644 N N . VAL A 1 349 ? -26.518 -6.406 39.293 1.00 93.31 349 VAL A N 1
ATOM 2645 C CA . VAL A 1 349 ? -25.824 -7.588 38.771 1.00 93.31 349 VAL A CA 1
ATOM 2646 C C . VAL A 1 349 ? -24.376 -7.546 39.250 1.00 93.31 349 VAL A C 1
ATOM 2648 O O . VAL A 1 349 ? -23.674 -6.564 39.019 1.00 93.31 349 VAL A O 1
ATOM 2651 N N . GLN A 1 350 ? -23.914 -8.609 39.912 1.00 86.31 350 GLN A N 1
ATOM 2652 C CA . GLN A 1 350 ? -22.508 -8.716 40.302 1.00 86.31 350 GLN A CA 1
ATOM 2653 C C . GLN A 1 350 ? -21.637 -8.937 39.063 1.00 86.31 350 GLN A C 1
ATOM 2655 O O . GLN A 1 350 ? -21.842 -9.895 38.317 1.00 86.31 350 GLN A O 1
ATOM 2660 N N . VAL A 1 351 ? -20.662 -8.051 38.860 1.00 82.75 351 VAL A N 1
ATOM 2661 C CA . VAL A 1 351 ? -19.638 -8.205 37.824 1.00 82.75 351 VAL A CA 1
ATOM 2662 C C . VAL A 1 351 ? -18.586 -9.189 38.350 1.00 82.75 351 VAL A C 1
ATOM 2664 O O . VAL A 1 351 ? -18.070 -8.977 39.451 1.00 82.75 351 VAL A O 1
ATOM 2667 N N . PRO A 1 352 ? -18.277 -10.284 37.633 1.00 80.12 352 PRO A N 1
ATOM 2668 C CA . PRO A 1 352 ? -17.191 -11.173 38.028 1.00 80.12 352 PRO A CA 1
ATOM 2669 C C . PRO A 1 352 ? -15.869 -10.394 38.027 1.00 80.12 352 PRO A C 1
ATOM 2671 O O . PRO A 1 352 ? -15.573 -9.677 37.073 1.00 80.12 352 PRO A O 1
ATOM 2674 N N . SER A 1 353 ? -15.078 -10.522 39.095 1.00 79.31 353 SER A N 1
ATOM 2675 C CA . SER A 1 353 ? -13.779 -9.852 39.196 1.00 79.31 353 SER A CA 1
ATOM 2676 C C . SER A 1 353 ? -12.859 -10.301 38.060 1.00 79.31 353 SER A C 1
ATOM 2678 O O . SER A 1 353 ? -12.739 -11.504 37.806 1.00 79.31 353 SER A O 1
ATOM 2680 N N . LYS A 1 354 ? -12.206 -9.342 37.395 1.00 77.38 354 LYS A N 1
ATOM 2681 C CA . LYS A 1 354 ? -11.210 -9.607 36.349 1.00 77.38 354 LYS A CA 1
ATOM 2682 C C . LYS A 1 354 ? -10.123 -10.532 36.936 1.00 77.38 354 LYS A C 1
ATOM 2684 O O . LYS A 1 354 ? -9.656 -10.244 38.038 1.00 77.38 354 LYS A O 1
ATOM 2689 N N . PRO A 1 355 ? -9.778 -11.658 36.285 1.00 66.69 355 PRO A N 1
ATOM 2690 C CA . PRO A 1 355 ? -8.674 -12.496 36.745 1.00 66.69 355 PRO A CA 1
ATOM 2691 C C . PRO A 1 355 ? -7.374 -11.680 36.698 1.00 66.69 355 PRO A C 1
ATOM 2693 O O . PRO A 1 355 ? -7.137 -10.998 35.699 1.00 66.69 355 PRO A O 1
ATOM 2696 N N . GLU A 1 356 ? -6.604 -11.713 37.792 1.00 54.69 356 GLU A N 1
ATOM 2697 C CA . GLU A 1 356 ? -5.288 -11.053 37.912 1.00 54.69 356 GLU A CA 1
ATOM 2698 C C . GLU A 1 356 ? -4.260 -11.575 36.905 1.00 54.69 356 GLU A C 1
ATOM 2700 O O . GLU A 1 356 ? -4.247 -12.803 36.639 1.00 54.69 356 GLU A O 1
#

Sequence (356 aa):
MSSHTKQKKAAMASFPPQQEMVRLATPTGGYDPSKPIGMDNYDKTHGEYDITPWNCEMCVTMKYKIALGKDETTRIIVNEGCCGEKSNEVLARPYAQLGSVDVSMYNNCCCCGAEVWMVSTDGGDIAPAGNTGNCCNPTDKKMVEEISEKLQELKVARGNIGLMKMHNANGDKLAHIASMLDALASGKGVDAPPCSTVMDRTDFPNVTYDVQNWQEVPLCCRGSESYASKLHLEEFEIKFTNRTPCYQTNSRRPYAQLGVVAEQDVEVPCAYDCCSCEPVGGHAVEVDGVRVQPRLGMETELCQTIAMELQARKVALGNIGQLKKGEQIRDVVNHAETSLEAIMLKLGVQVPSKPE

Organism: NCBI:txid722753

Radius of gyration: 30.43 Å; chains: 1; bounding box: 86×75×88 Å

Foldseek 3Di:
DDDDDDDDDDDDDDDDPDDDDPPPPPPPPDDDVPDDDPPVVDDPPQDKFWQFQDDPDDQWRWTWIWGDGLFWIWIWIFTPGPPDDTDTDIDTDGLQRWFFFWWKWAQPPPPARDIAIWGQTPVGTRGTDDDPPDNRDHRPNVVRVVVSVVSVVSSCCRHLVVVLVVLVVLLVVLVVLLVVLVVLCVVLVHPADDLPQDPDDDFDDWDKDFQQDCLVPDPVCVVPPQFTWMWIDDRFWIWTWGHHVRMIDIGIGGLQPKDDFDKDWDFQPPSDPPVDDGGDTAIWTDTNNDTRQHHSRPPVVVRVVVSVSSVVCSCCNHPVVVVVSVVSSVSSVVSSVRSVVSSCVSVVHDDPDDDD

pLDDT: mean 74.06, std 17.55, range [28.06, 97.25]

Secondary structure (DSSP, 8-state):
-------------PPPPP--------------TTSPPPGGG--GGG-EEE-----SSSS--EEEEEEE-SSEEEEEEEE--TTS---EEEEEEEGGG---EEEEEE---TTT---EEEEEETTEEE-PPPTT-STT----HHHHHHHHHHHHHHHHHHSHHHHHHHHHHHHHHHHHHHHHHHHHHHHTT--PPP------------EEEE---TTSS-GGGTT-TTSEEEEEE-SSEEEEEEE-SSEEEEEEEEGGG---EEEEEEEE--SS--TT-PPEEEEEEEETTEEE-GGGGT-HHHHHHHHHHHHHHHHHHSHHHHHHHHHHHHHHHHHHHHHHHHHHHHTTPPPPPPP-